Protein AF-A0A8E0RXV3-F1 (afdb_monomer_lite)

Radius of gyration: 19.1 Å; chains: 1; bounding box: 49×48×54 Å

Sequence (204 aa):
MWYAVIRFPLVFQCRMHKRRVDMLTRVLKPLNRQHYQLVCRQLLFELAETLSTMRDLKQEIHDELSNENSKTTIHYARKANQLAKRAVNAFDDFLATFARTPSQSTKVRKFAEDEIRPVMLAHFYSARLHSRIITVNSNDQIRNLSRALGSYRSAVSVVENHLQHHPRSSIQNAEELSIARDMCNLLPIKLSRLARGEPVGTIK

Secondary structure (DSSP, 8-state):
---------HHHHHHHHHHHHHHHHHHHTTS-TTTSHHHHHHHHHHHHHHHHHHHHHHHHHHHHHTTT-HHHHHHHHHHHHHHHHHHHHHHHHHHHTTPPPGGGTTS-----HHHHHHHHHHHHHHHHHHHT---SSHHHHHHHHHHHHHHHHHHHHHHHHHHTT-TT-GGGG-HHHHHHHHHHHHHHHHHHHHHTT-------

Organism: NCBI:txid27845

InterPro domains:
  IPR022083 KIF-1 binding protein [PF12309] (13-194)

Structure (mmCIF, N/CA/C/O backbone):
data_AF-A0A8E0RXV3-F1
#
_entry.id   AF-A0A8E0RXV3-F1
#
loop_
_atom_site.group_PDB
_atom_site.id
_atom_site.type_symbol
_atom_site.label_atom_id
_atom_site.label_alt_id
_atom_site.label_comp_id
_atom_site.label_asym_id
_atom_site.label_entity_id
_atom_site.label_seq_id
_atom_site.pdbx_PDB_ins_code
_atom_site.Cartn_x
_atom_site.Cartn_y
_atom_site.Cartn_z
_atom_site.occupancy
_atom_site.B_iso_or_equiv
_atom_site.auth_seq_id
_atom_site.auth_comp_id
_atom_site.auth_asym_id
_atom_site.auth_atom_id
_atom_site.pdbx_PDB_model_num
ATOM 1 N N . MET A 1 1 ? 7.903 -32.445 20.516 1.00 34.62 1 MET A N 1
ATOM 2 C CA . MET A 1 1 ? 9.131 -31.625 20.579 1.00 34.62 1 MET A CA 1
ATOM 3 C C . MET A 1 1 ? 8.708 -30.187 20.311 1.00 34.62 1 MET A C 1
ATOM 5 O O . MET A 1 1 ? 8.303 -29.873 19.201 1.00 34.62 1 MET A O 1
ATOM 9 N N . TRP A 1 2 ? 8.605 -29.386 21.370 1.00 39.47 2 TRP A N 1
ATOM 10 C CA . TRP A 1 2 ? 7.965 -28.070 21.360 1.00 39.47 2 TRP A CA 1
ATOM 11 C C . TRP A 1 2 ? 8.933 -27.012 20.823 1.00 39.47 2 TRP A C 1
ATOM 13 O O . TRP A 1 2 ? 9.879 -26.646 21.515 1.00 39.47 2 TRP A O 1
ATOM 23 N N . TYR A 1 3 ? 8.700 -26.495 19.618 1.00 39.94 3 TYR A N 1
ATOM 24 C CA . TYR A 1 3 ? 9.307 -25.228 19.213 1.00 39.94 3 TYR A CA 1
ATOM 25 C C . TYR A 1 3 ? 8.476 -24.097 19.816 1.00 39.94 3 TYR A C 1
ATOM 27 O O . TYR A 1 3 ? 7.488 -23.651 19.236 1.00 39.94 3 TYR A O 1
ATOM 35 N N . ALA A 1 4 ? 8.864 -23.642 21.006 1.00 45.56 4 ALA A N 1
ATOM 36 C CA . ALA A 1 4 ? 8.421 -22.349 21.503 1.00 45.56 4 ALA A CA 1
ATOM 37 C C . ALA A 1 4 ? 9.048 -21.273 20.604 1.00 45.56 4 ALA A C 1
ATOM 39 O O . ALA A 1 4 ? 10.211 -20.904 20.762 1.00 45.56 4 ALA A O 1
ATOM 40 N N . VAL A 1 5 ? 8.291 -20.806 19.610 1.00 49.59 5 VAL A N 1
ATOM 41 C CA . VAL A 1 5 ? 8.640 -19.609 18.845 1.00 49.59 5 VAL A CA 1
ATOM 42 C C . VAL A 1 5 ? 8.718 -18.466 19.852 1.00 49.59 5 VAL A C 1
ATOM 44 O O . VAL A 1 5 ? 7.705 -18.085 20.437 1.00 49.59 5 VAL A O 1
ATOM 47 N N . ILE A 1 6 ? 9.921 -17.943 20.096 1.00 52.31 6 ILE A N 1
ATOM 48 C CA . ILE A 1 6 ? 10.125 -16.770 20.951 1.00 52.31 6 ILE A CA 1
ATOM 49 C C . ILE A 1 6 ? 9.418 -15.593 20.273 1.00 52.31 6 ILE A C 1
ATOM 51 O O . ILE A 1 6 ? 9.971 -14.919 19.402 1.00 52.31 6 ILE A O 1
ATOM 55 N N . ARG A 1 7 ? 8.159 -15.354 20.643 1.00 56.47 7 ARG A N 1
ATOM 56 C CA . ARG A 1 7 ? 7.410 -14.187 20.194 1.00 56.47 7 ARG A CA 1
ATOM 57 C C . ARG A 1 7 ? 7.929 -12.986 20.972 1.00 56.47 7 ARG A C 1
ATOM 59 O O . ARG A 1 7 ? 7.562 -12.770 22.123 1.00 56.47 7 ARG A O 1
ATOM 66 N N . PHE A 1 8 ? 8.817 -12.212 20.352 1.00 66.69 8 PHE A N 1
ATOM 67 C CA . PHE A 1 8 ? 9.279 -10.959 20.941 1.00 66.69 8 PHE A CA 1
ATOM 68 C C . PHE A 1 8 ? 8.082 -10.040 21.224 1.00 66.69 8 PHE A C 1
ATOM 70 O O . PHE A 1 8 ? 7.219 -9.906 20.350 1.00 66.69 8 PHE A O 1
ATOM 77 N N . PRO A 1 9 ? 8.038 -9.352 22.379 1.00 82.56 9 PRO A N 1
ATOM 78 C CA . PRO A 1 9 ? 6.964 -8.410 22.673 1.00 82.56 9 PRO A CA 1
ATOM 79 C C . PRO A 1 9 ? 6.820 -7.349 21.570 1.00 82.56 9 PRO A C 1
ATOM 81 O O . PRO A 1 9 ? 7.822 -6.822 21.070 1.00 82.56 9 PRO A O 1
ATOM 84 N N . LEU A 1 10 ? 5.578 -6.996 21.214 1.00 83.25 10 LEU A N 1
ATOM 85 C CA . LEU A 1 10 ? 5.237 -6.118 20.076 1.00 83.25 10 LEU A CA 1
ATOM 86 C C . LEU A 1 10 ? 5.982 -4.773 20.101 1.00 83.25 10 LEU A C 1
ATOM 88 O O . LEU A 1 10 ? 6.362 -4.213 19.067 1.00 83.25 10 LEU A O 1
ATOM 92 N N . VAL A 1 11 ? 6.257 -4.260 21.301 1.00 82.44 11 VAL A N 1
ATOM 93 C CA . VAL A 1 11 ? 7.016 -3.021 21.513 1.00 82.44 11 VAL A CA 1
ATOM 94 C C . VAL A 1 11 ? 8.464 -3.138 21.023 1.00 82.44 11 VAL A C 1
ATOM 96 O O . VAL A 1 11 ? 8.976 -2.188 20.424 1.00 82.44 11 VAL A O 1
ATOM 99 N N . PHE A 1 12 ? 9.131 -4.278 21.228 1.00 86.50 12 PHE A N 1
ATOM 100 C CA . PHE A 1 12 ? 10.498 -4.489 20.743 1.00 86.50 12 PHE A CA 1
ATOM 101 C C . PHE A 1 12 ? 10.536 -4.614 19.223 1.00 86.50 12 PHE A C 1
ATOM 103 O O . PHE A 1 12 ? 11.380 -3.978 18.589 1.00 86.50 12 PHE A O 1
ATOM 110 N N . GLN A 1 13 ? 9.574 -5.327 18.633 1.00 88.12 13 GLN A N 1
ATOM 111 C CA . GLN A 1 13 ? 9.436 -5.414 17.177 1.00 88.12 13 GLN A CA 1
ATOM 112 C C . GLN A 1 13 ? 9.263 -4.016 16.559 1.00 88.12 13 GLN A C 1
ATOM 114 O O . GLN A 1 13 ? 10.003 -3.629 15.652 1.00 88.12 13 GLN A O 1
ATOM 119 N N . CYS A 1 14 ? 8.387 -3.183 17.137 1.00 88.38 14 CYS A N 1
ATOM 120 C CA . CYS A 1 14 ? 8.222 -1.787 16.721 1.00 88.38 14 CYS A CA 1
ATOM 121 C C . CYS A 1 14 ? 9.533 -0.983 16.780 1.00 88.38 14 CYS A C 1
ATOM 123 O O . CYS A 1 14 ? 9.786 -0.156 15.901 1.00 88.38 14 CYS A O 1
ATOM 125 N N . ARG A 1 15 ? 10.365 -1.186 17.814 1.00 90.31 15 ARG A N 1
ATOM 126 C CA . ARG A 1 15 ? 11.660 -0.495 17.959 1.00 90.31 15 ARG A CA 1
ATOM 127 C C . ARG A 1 15 ? 12.649 -0.919 16.872 1.00 90.31 15 ARG A C 1
ATOM 129 O O . ARG A 1 15 ? 13.326 -0.052 16.321 1.00 90.31 15 ARG A O 1
ATOM 136 N N . MET A 1 16 ? 12.701 -2.206 16.529 1.00 92.06 16 MET A N 1
ATOM 137 C CA . MET A 1 16 ? 13.561 -2.705 15.450 1.00 92.06 16 MET A CA 1
ATOM 138 C C . MET A 1 16 ? 13.152 -2.12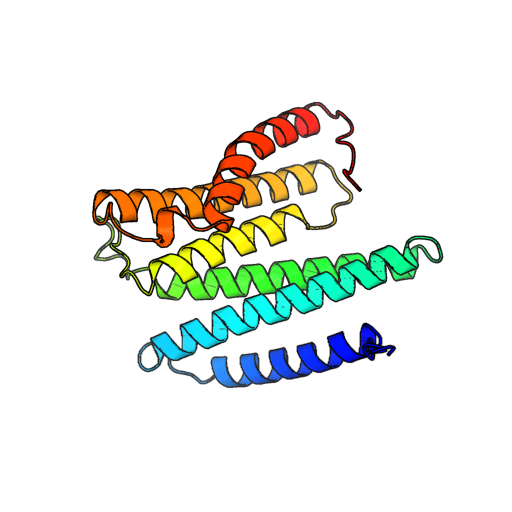4 14.094 1.00 92.06 16 MET A C 1
ATOM 140 O O . MET A 1 16 ? 13.985 -1.546 13.394 1.00 92.06 16 MET A O 1
ATOM 144 N N . HIS A 1 17 ? 11.859 -2.151 13.766 1.00 93.56 17 HIS A N 1
ATOM 145 C CA . HIS A 1 17 ? 11.373 -1.543 12.527 1.00 93.56 17 HIS A CA 1
ATOM 146 C C . HIS A 1 17 ? 11.572 -0.023 12.498 1.00 93.56 17 HIS A C 1
ATOM 148 O O . HIS A 1 17 ? 11.922 0.524 11.455 1.00 93.56 17 HIS A O 1
ATOM 154 N N . LYS A 1 18 ? 11.440 0.676 13.635 1.00 93.81 18 LYS A N 1
ATOM 155 C CA . LYS A 1 18 ? 11.730 2.117 13.706 1.00 93.81 18 LYS A CA 1
ATOM 156 C C . LYS A 1 18 ? 13.185 2.424 13.345 1.00 93.81 18 LYS A C 1
ATOM 158 O O . LYS A 1 18 ? 13.418 3.359 12.584 1.00 93.81 18 LYS A O 1
ATOM 163 N N . ARG A 1 19 ? 14.144 1.634 13.846 1.00 95.31 19 ARG A N 1
ATOM 164 C CA . ARG A 1 19 ? 15.565 1.770 13.478 1.00 95.31 19 ARG A CA 1
ATOM 165 C C . ARG A 1 19 ? 15.766 1.552 11.978 1.00 95.31 19 ARG A C 1
ATOM 167 O O . ARG A 1 19 ? 16.439 2.359 11.346 1.00 95.31 19 ARG A O 1
ATOM 174 N N . ARG A 1 20 ? 15.128 0.527 11.398 1.00 95.31 20 ARG A N 1
ATOM 175 C CA . ARG A 1 20 ? 15.162 0.270 9.946 1.00 95.31 20 ARG A CA 1
ATOM 176 C C . ARG A 1 20 ? 14.620 1.453 9.142 1.00 95.31 20 ARG A C 1
ATOM 178 O O . ARG A 1 20 ? 15.305 1.933 8.248 1.00 95.31 20 ARG A O 1
ATOM 185 N N . VAL A 1 21 ? 13.456 1.992 9.516 1.00 95.44 21 VAL A N 1
ATOM 186 C CA . VAL A 1 21 ? 12.869 3.190 8.885 1.00 95.44 21 VAL A CA 1
ATOM 187 C C . VAL A 1 21 ? 13.823 4.383 8.942 1.00 95.44 21 VAL A C 1
ATOM 189 O O . VAL A 1 21 ? 13.962 5.102 7.953 1.00 95.44 21 VAL A O 1
ATOM 192 N N . ASP A 1 22 ? 14.489 4.603 10.077 1.00 94.69 22 ASP A N 1
ATOM 193 C CA . ASP A 1 22 ? 15.431 5.715 10.229 1.00 94.69 22 ASP A CA 1
ATOM 194 C C . ASP A 1 22 ? 16.663 5.551 9.335 1.00 94.69 22 ASP A C 1
ATOM 196 O O . ASP A 1 22 ? 17.095 6.526 8.721 1.00 94.69 22 ASP A O 1
ATOM 200 N N . MET A 1 23 ? 17.195 4.332 9.217 1.00 94.31 23 MET A N 1
ATOM 201 C CA . MET A 1 23 ? 18.307 4.030 8.311 1.00 94.31 23 MET A CA 1
ATOM 202 C C . MET A 1 23 ? 17.904 4.243 6.849 1.00 94.31 23 MET A C 1
ATOM 204 O O . MET A 1 23 ? 18.559 5.017 6.154 1.00 94.31 23 MET A O 1
ATOM 208 N N . LEU A 1 24 ? 16.781 3.663 6.410 1.00 93.00 24 LEU A N 1
ATOM 209 C CA . LEU A 1 24 ? 16.269 3.824 5.042 1.00 93.00 24 LEU A CA 1
ATOM 210 C C . LEU A 1 24 ? 16.043 5.301 4.691 1.00 93.00 24 LEU A C 1
ATOM 212 O O . LEU A 1 24 ? 16.467 5.774 3.639 1.00 93.00 24 LEU A O 1
ATOM 216 N N . THR A 1 25 ? 15.447 6.068 5.610 1.00 92.06 25 THR A N 1
ATOM 217 C CA . THR A 1 25 ? 15.193 7.503 5.407 1.00 92.06 25 THR A CA 1
ATOM 218 C C . THR A 1 25 ? 16.494 8.306 5.295 1.00 92.06 25 THR A C 1
ATOM 220 O O . THR A 1 25 ? 16.565 9.257 4.517 1.00 92.06 25 THR A O 1
ATOM 223 N N . ARG A 1 26 ? 17.532 7.956 6.068 1.00 92.50 26 ARG A N 1
ATOM 224 C CA . ARG A 1 26 ? 18.844 8.625 6.002 1.00 92.50 26 ARG A CA 1
ATOM 225 C C . ARG A 1 26 ? 19.559 8.356 4.684 1.00 92.50 26 ARG A C 1
ATOM 227 O O . ARG A 1 26 ? 20.193 9.271 4.177 1.00 92.50 26 ARG A O 1
ATOM 234 N N . VAL A 1 27 ? 19.427 7.149 4.136 1.00 92.25 27 VAL A N 1
ATOM 235 C CA . VAL A 1 27 ? 20.042 6.755 2.858 1.00 92.25 27 VAL A CA 1
ATOM 236 C C . VAL A 1 27 ? 19.303 7.366 1.663 1.00 92.25 27 VAL A C 1
ATOM 238 O O . VAL A 1 27 ? 19.939 7.837 0.727 1.00 92.25 27 VAL A O 1
ATOM 241 N N . LEU A 1 28 ? 17.969 7.424 1.704 1.00 89.44 28 LEU A N 1
ATOM 242 C CA . LEU A 1 28 ? 17.156 7.963 0.606 1.00 89.44 28 LEU A CA 1
ATOM 243 C C . LEU A 1 28 ? 17.318 9.476 0.393 1.00 89.44 28 LEU A C 1
ATOM 245 O O . LEU A 1 28 ? 17.172 9.947 -0.730 1.00 89.44 28 LEU A O 1
ATOM 249 N N . LYS A 1 29 ? 17.598 10.246 1.452 1.00 86.94 29 LYS A N 1
ATOM 250 C CA . LYS A 1 29 ? 17.717 11.715 1.387 1.00 86.94 29 LYS A CA 1
ATOM 251 C C . LYS A 1 29 ? 18.846 12.228 0.475 1.00 86.94 29 LYS A C 1
ATOM 253 O O . LYS A 1 29 ? 18.557 13.096 -0.342 1.00 86.94 29 LYS A O 1
ATOM 258 N N . PRO A 1 30 ? 20.102 11.766 0.614 1.00 87.75 30 PRO A N 1
ATOM 259 C CA . PRO A 1 30 ? 21.212 12.240 -0.212 1.00 87.75 30 PRO A CA 1
ATOM 260 C C . PRO A 1 30 ? 21.288 11.562 -1.588 1.00 87.75 30 PRO A C 1
ATOM 262 O O . PRO A 1 30 ? 22.064 12.004 -2.432 1.00 87.75 30 PRO A O 1
ATOM 265 N N . LEU A 1 31 ? 20.535 10.481 -1.826 1.00 85.62 31 LEU A N 1
ATOM 266 C CA . LEU A 1 31 ? 20.656 9.708 -3.060 1.00 85.62 31 LEU A CA 1
ATOM 267 C C . LEU A 1 31 ? 20.110 10.494 -4.262 1.00 85.62 31 LEU A C 1
ATOM 269 O O . LEU A 1 31 ? 18.948 10.908 -4.278 1.00 85.62 31 LEU A O 1
ATOM 273 N N . ASN A 1 32 ? 20.922 10.647 -5.311 1.00 81.25 32 ASN A N 1
ATOM 274 C CA . ASN A 1 32 ? 20.442 11.224 -6.563 1.00 81.25 32 ASN A CA 1
ATOM 275 C C . ASN A 1 32 ? 19.517 10.223 -7.278 1.00 81.25 32 ASN A C 1
ATOM 277 O O . ASN A 1 32 ? 19.963 9.186 -7.776 1.00 81.25 32 ASN A O 1
ATOM 281 N N . ARG A 1 33 ? 18.225 10.566 -7.358 1.00 79.81 33 ARG A N 1
ATOM 282 C CA . ARG A 1 33 ? 17.169 9.712 -7.927 1.00 79.81 33 ARG A CA 1
ATOM 283 C C . ARG A 1 33 ? 17.366 9.383 -9.408 1.00 79.81 33 ARG A C 1
ATOM 285 O O . ARG A 1 33 ? 16.821 8.382 -9.858 1.00 79.81 33 ARG A O 1
ATOM 292 N N . GLN A 1 34 ? 18.116 10.197 -10.153 1.00 78.25 34 GLN A N 1
ATOM 293 C CA . GLN A 1 34 ? 18.353 9.977 -11.583 1.00 78.25 34 GLN A CA 1
ATOM 294 C C . GLN A 1 34 ? 19.411 8.896 -11.826 1.00 78.25 34 GLN A C 1
ATOM 296 O O . GLN A 1 34 ? 19.210 8.025 -12.664 1.00 78.25 34 GLN A O 1
ATOM 301 N N . HIS A 1 35 ? 20.508 8.908 -11.064 1.00 82.62 35 HIS A N 1
ATOM 302 C CA . HIS A 1 35 ? 21.597 7.939 -11.238 1.00 82.62 35 HIS A CA 1
ATOM 303 C C . HIS A 1 35 ? 21.328 6.598 -10.548 1.00 82.62 35 HIS A C 1
ATOM 305 O O . HIS A 1 35 ? 21.781 5.563 -11.023 1.00 82.62 35 HIS A O 1
ATOM 311 N N . TYR A 1 36 ? 20.565 6.600 -9.452 1.00 88.81 36 TYR A N 1
ATOM 312 C CA . TYR A 1 36 ? 20.326 5.414 -8.624 1.00 88.81 36 TYR A CA 1
ATOM 313 C C . TYR A 1 36 ? 18.851 5.000 -8.593 1.00 88.81 36 TYR A C 1
ATOM 315 O O . TYR A 1 36 ? 18.360 4.498 -7.584 1.00 88.81 36 TYR A O 1
ATOM 323 N N . GLN A 1 37 ? 18.123 5.203 -9.694 1.00 88.25 37 GLN A N 1
ATOM 324 C CA . GLN A 1 37 ? 16.667 5.029 -9.749 1.00 88.25 37 GLN A CA 1
ATOM 325 C C . GLN A 1 37 ? 16.193 3.643 -9.279 1.00 88.25 37 GLN A C 1
ATOM 327 O O . GLN A 1 37 ? 15.224 3.555 -8.524 1.00 88.25 37 GLN A O 1
ATOM 332 N N . LEU A 1 38 ? 16.880 2.567 -9.680 1.00 89.81 38 LEU A N 1
ATOM 333 C CA . LEU A 1 38 ? 16.533 1.203 -9.267 1.00 89.81 38 LEU A CA 1
ATOM 334 C C . LEU A 1 38 ? 16.694 1.005 -7.751 1.00 89.81 38 LEU A C 1
ATOM 336 O O . LEU A 1 38 ? 15.806 0.460 -7.100 1.00 89.81 38 LEU A O 1
ATOM 340 N N . VAL A 1 39 ? 17.785 1.522 -7.181 1.00 92.31 39 VAL A N 1
ATOM 341 C CA . VAL A 1 39 ? 18.043 1.469 -5.735 1.00 92.31 39 VAL A CA 1
ATOM 342 C C . VAL A 1 39 ? 17.022 2.324 -4.985 1.00 92.31 39 VAL A C 1
ATOM 344 O O . VAL A 1 39 ? 16.457 1.875 -3.993 1.00 92.31 39 VAL A O 1
ATOM 347 N N . CYS A 1 40 ? 16.698 3.523 -5.484 1.00 92.69 40 CYS A N 1
ATOM 348 C CA . CYS A 1 40 ? 15.631 4.350 -4.919 1.00 92.69 40 CYS A CA 1
ATOM 349 C C . CYS A 1 40 ? 14.294 3.606 -4.890 1.00 92.69 40 CYS A C 1
ATOM 351 O O . CYS A 1 40 ? 13.606 3.652 -3.876 1.00 92.69 40 CYS A O 1
ATOM 353 N N . ARG A 1 41 ? 13.928 2.910 -5.973 1.00 93.31 41 ARG A N 1
ATOM 354 C CA . ARG A 1 41 ? 12.694 2.115 -6.048 1.00 93.31 41 ARG A CA 1
ATOM 355 C C . ARG A 1 41 ? 12.663 1.019 -4.989 1.00 93.31 41 ARG A C 1
ATOM 357 O O . ARG A 1 41 ? 11.683 0.928 -4.258 1.00 93.31 41 ARG A O 1
ATOM 364 N N . GLN A 1 42 ? 13.739 0.243 -4.875 1.00 94.25 42 GLN A N 1
ATOM 365 C CA . GLN A 1 42 ? 13.860 -0.817 -3.871 1.00 94.25 42 GLN A CA 1
ATOM 366 C C . GLN A 1 42 ? 13.741 -0.256 -2.448 1.00 94.25 42 GLN A C 1
ATOM 368 O O . GLN A 1 42 ? 12.909 -0.715 -1.671 1.00 94.25 42 GLN A O 1
ATOM 373 N N . LEU A 1 43 ? 14.501 0.798 -2.135 1.00 95.12 43 LEU A N 1
ATOM 374 C CA . LEU A 1 43 ? 14.495 1.429 -0.814 1.00 95.12 43 LEU A CA 1
ATOM 375 C C . LEU A 1 43 ? 13.141 2.065 -0.463 1.00 95.12 43 LEU A C 1
ATOM 377 O O . LEU A 1 43 ? 12.720 2.000 0.691 1.00 95.12 43 LEU A O 1
ATOM 381 N N . LEU A 1 44 ? 12.454 2.689 -1.428 1.00 95.62 44 LEU A N 1
ATOM 382 C CA . LEU A 1 44 ? 11.118 3.263 -1.222 1.00 95.62 44 LEU A CA 1
ATOM 383 C C . LEU A 1 44 ? 10.078 2.175 -0.954 1.00 95.62 44 LEU A C 1
ATOM 385 O O . LEU A 1 44 ? 9.266 2.322 -0.039 1.00 95.62 44 LEU A O 1
ATOM 389 N N . PHE A 1 45 ? 10.129 1.078 -1.711 1.00 96.06 45 PHE A N 1
ATOM 390 C CA . PHE A 1 45 ? 9.227 -0.051 -1.515 1.00 96.06 45 PHE A CA 1
ATOM 391 C C . PHE A 1 45 ? 9.451 -0.700 -0.141 1.00 96.06 45 PHE A C 1
ATOM 393 O O . PHE A 1 45 ? 8.510 -0.848 0.637 1.00 96.06 45 PHE A O 1
ATOM 400 N N . GLU A 1 46 ? 10.708 -0.965 0.223 1.00 96.62 46 GLU A N 1
ATOM 401 C CA . GLU A 1 46 ? 11.079 -1.521 1.530 1.00 96.62 46 GLU A CA 1
ATOM 402 C C . GLU A 1 46 ? 10.685 -0.593 2.694 1.00 96.62 46 GLU A C 1
ATOM 404 O O . GLU A 1 46 ? 10.233 -1.045 3.754 1.00 96.62 46 GLU A O 1
ATOM 409 N N . LEU A 1 47 ? 10.825 0.724 2.507 1.00 97.19 47 LEU A N 1
ATOM 410 C CA . LEU A 1 47 ? 10.381 1.723 3.476 1.00 97.19 47 LEU A CA 1
ATOM 411 C C . LEU A 1 47 ? 8.863 1.653 3.680 1.00 97.19 47 LEU A C 1
ATOM 413 O O . LEU A 1 47 ? 8.402 1.666 4.827 1.00 97.19 47 LEU A O 1
ATOM 417 N N . ALA A 1 48 ? 8.095 1.570 2.593 1.00 97.38 48 ALA A N 1
ATOM 418 C CA . ALA A 1 48 ? 6.642 1.483 2.634 1.00 97.38 48 ALA A CA 1
ATOM 419 C C . ALA A 1 48 ? 6.162 0.189 3.318 1.00 97.38 48 ALA A C 1
ATOM 421 O O . ALA A 1 48 ? 5.288 0.241 4.191 1.00 97.38 48 ALA A O 1
ATOM 422 N N . GLU A 1 49 ? 6.780 -0.954 3.012 1.00 96.62 49 GLU A N 1
ATOM 423 C CA . GLU A 1 49 ? 6.494 -2.231 3.674 1.00 96.62 49 GLU A CA 1
ATOM 424 C C . GLU A 1 49 ? 6.832 -2.181 5.165 1.00 96.62 49 GLU A C 1
ATOM 426 O O . GLU A 1 49 ? 5.991 -2.502 6.003 1.00 96.62 49 GLU A O 1
ATOM 431 N N . THR A 1 50 ? 8.013 -1.670 5.526 1.00 96.69 50 THR A N 1
ATOM 432 C CA . THR A 1 50 ? 8.429 -1.563 6.933 1.00 96.69 50 THR A CA 1
ATOM 433 C C . THR A 1 50 ? 7.473 -0.672 7.735 1.00 96.69 50 THR A C 1
ATOM 435 O O . THR A 1 50 ? 7.123 -0.987 8.876 1.00 96.69 50 THR A O 1
ATOM 438 N N . LEU A 1 51 ? 7.014 0.441 7.151 1.00 97.31 51 LEU A N 1
ATOM 439 C CA . LEU A 1 51 ? 6.009 1.312 7.767 1.00 97.31 51 LEU A CA 1
ATOM 440 C C . LEU A 1 51 ? 4.648 0.615 7.905 1.00 97.31 51 LEU A C 1
ATOM 442 O O . LEU A 1 51 ? 3.973 0.811 8.919 1.00 97.31 51 LEU A O 1
ATOM 446 N N . SER A 1 52 ? 4.267 -0.206 6.925 1.00 96.50 52 SER A N 1
ATOM 447 C CA . SER A 1 52 ? 3.036 -1.004 6.951 1.00 96.50 52 SER A CA 1
ATOM 448 C C . SER A 1 52 ? 3.075 -2.054 8.063 1.00 96.50 52 SER A C 1
ATOM 450 O O . SER A 1 52 ? 2.144 -2.122 8.864 1.00 96.50 52 SER A O 1
ATOM 452 N N . THR A 1 53 ? 4.193 -2.772 8.218 1.00 95.88 53 THR A N 1
ATOM 453 C CA . THR A 1 53 ? 4.404 -3.713 9.329 1.00 95.88 53 THR A CA 1
ATOM 454 C C . THR A 1 53 ? 4.336 -3.006 10.682 1.00 95.88 53 THR A C 1
ATOM 456 O O . THR A 1 53 ? 3.639 -3.455 11.587 1.00 95.88 53 THR A O 1
ATOM 459 N N . MET A 1 54 ? 4.994 -1.849 10.834 1.00 94.94 54 MET A N 1
ATOM 460 C CA . MET A 1 54 ? 4.902 -1.064 12.074 1.00 94.94 54 MET A CA 1
ATOM 461 C C . MET A 1 54 ? 3.472 -0.638 12.397 1.00 94.94 54 MET A C 1
ATOM 463 O O . MET A 1 54 ? 3.100 -0.556 13.567 1.00 94.94 54 MET A O 1
ATOM 467 N N . ARG A 1 55 ? 2.691 -0.301 11.372 1.00 95.62 55 ARG A N 1
ATOM 468 C CA . ARG A 1 55 ? 1.287 0.061 11.522 1.00 95.62 55 ARG A CA 1
ATOM 469 C C . ARG A 1 55 ? 0.468 -1.130 12.007 1.00 95.62 55 ARG A C 1
ATOM 471 O O . ARG A 1 55 ? -0.330 -0.937 12.916 1.00 95.62 55 ARG A O 1
ATOM 478 N N . ASP A 1 56 ? 0.674 -2.317 11.444 1.00 94.31 56 ASP A N 1
ATOM 479 C CA . ASP A 1 56 ? -0.049 -3.524 11.854 1.00 94.31 56 ASP A CA 1
ATOM 480 C C . ASP A 1 56 ? 0.307 -3.915 13.297 1.00 94.31 56 ASP A C 1
ATOM 482 O O . ASP A 1 56 ? -0.590 -4.153 14.095 1.00 94.31 56 ASP A O 1
ATOM 486 N N . LEU A 1 57 ? 1.577 -3.800 13.703 1.00 93.62 57 LEU A N 1
ATOM 487 C CA . LEU A 1 57 ? 1.973 -3.979 15.109 1.00 93.62 57 LEU A CA 1
ATOM 488 C C . LEU A 1 57 ? 1.313 -2.957 16.049 1.00 93.62 57 LEU A C 1
ATOM 490 O O . LEU A 1 57 ? 1.009 -3.258 17.200 1.00 93.62 57 LEU A O 1
ATOM 494 N N . LYS A 1 58 ? 1.109 -1.712 15.595 1.00 92.38 58 LYS A N 1
ATOM 495 C CA . LYS A 1 58 ? 0.404 -0.689 16.388 1.00 92.38 58 LYS A CA 1
ATOM 496 C C . LYS A 1 58 ? -1.100 -0.924 16.448 1.00 92.38 58 LYS A C 1
ATOM 498 O O . LYS A 1 58 ? -1.698 -0.540 17.448 1.00 92.38 58 LYS A O 1
ATOM 503 N N . GLN A 1 59 ? -1.674 -1.514 15.404 1.00 91.62 59 GLN A N 1
ATOM 504 C CA . GLN A 1 59 ? -3.059 -1.970 15.397 1.00 91.62 59 GLN A CA 1
ATOM 505 C C . GLN A 1 59 ? -3.241 -3.120 16.388 1.00 91.62 59 GLN A C 1
ATOM 507 O O . GLN A 1 59 ? -4.130 -3.050 17.217 1.00 91.62 59 GLN A O 1
ATOM 512 N N . GLU A 1 60 ? -2.345 -4.103 16.383 1.00 91.81 60 GLU A N 1
ATOM 513 C CA . GLU A 1 60 ? -2.419 -5.241 17.300 1.00 91.81 60 GLU A CA 1
ATOM 514 C C . GLU A 1 60 ? -2.371 -4.796 18.771 1.00 91.81 60 GLU A C 1
ATOM 516 O O . GLU A 1 60 ? -3.227 -5.173 19.562 1.00 91.81 60 GLU A O 1
ATOM 521 N N . ILE A 1 61 ? -1.461 -3.876 19.117 1.00 88.69 61 ILE A N 1
ATOM 522 C CA . ILE A 1 61 ? -1.422 -3.272 20.461 1.00 88.69 61 ILE A CA 1
ATOM 523 C C . ILE A 1 61 ? -2.726 -2.516 20.780 1.00 88.69 61 ILE A C 1
ATOM 525 O O . ILE A 1 61 ? -3.166 -2.483 21.925 1.00 88.69 61 ILE A O 1
ATOM 529 N N . HIS A 1 62 ? -3.329 -1.851 19.790 1.00 87.75 62 HIS A N 1
ATOM 530 C CA . HIS A 1 62 ? -4.608 -1.165 19.980 1.00 87.75 62 HIS A CA 1
ATOM 531 C C . HIS A 1 62 ? -5.741 -2.157 20.265 1.00 87.75 62 HIS A C 1
ATOM 533 O O . HIS A 1 62 ? -6.554 -1.891 21.147 1.00 87.75 62 HIS A O 1
ATOM 539 N N . ASP A 1 63 ? -5.768 -3.283 19.555 1.00 87.31 63 ASP A N 1
ATOM 540 C CA . ASP A 1 63 ? -6.786 -4.318 19.706 1.00 87.31 63 ASP A CA 1
ATOM 541 C C . ASP A 1 63 ? -6.654 -5.014 21.075 1.00 87.31 63 ASP A C 1
ATOM 543 O O . ASP A 1 63 ? -7.658 -5.165 21.773 1.00 87.31 63 ASP A O 1
ATOM 547 N N . GLU A 1 64 ? -5.426 -5.317 21.524 1.00 86.75 64 GLU A N 1
ATOM 548 C CA . GLU A 1 64 ? -5.135 -5.865 22.864 1.00 86.75 64 GLU A CA 1
ATOM 549 C C . GLU A 1 64 ? -5.593 -4.928 23.997 1.00 86.75 64 GLU A C 1
ATOM 551 O O . GLU A 1 64 ? -6.156 -5.373 24.995 1.00 86.75 64 GLU A O 1
ATOM 556 N N . LEU A 1 65 ? -5.398 -3.615 23.835 1.00 83.00 65 LEU A N 1
ATOM 557 C CA . LEU A 1 65 ? -5.717 -2.608 24.857 1.00 83.00 65 LEU A CA 1
ATOM 558 C C . LEU A 1 65 ? -7.153 -2.073 24.782 1.00 83.00 65 LEU A C 1
ATOM 560 O O . LEU A 1 65 ? -7.559 -1.267 25.629 1.00 83.00 65 LEU A O 1
ATOM 564 N N . SER A 1 66 ? -7.927 -2.484 23.774 1.00 71.25 66 SER A N 1
ATOM 565 C CA . SER A 1 66 ? -9.278 -1.966 23.520 1.00 71.25 66 SER A CA 1
ATOM 566 C C . SER A 1 66 ? -10.238 -2.170 24.700 1.00 71.25 66 SER A C 1
ATOM 568 O O . SER A 1 66 ? -11.148 -1.362 24.883 1.00 71.25 66 SER A O 1
ATOM 570 N N . ASN A 1 67 ? -9.969 -3.162 25.554 1.00 68.62 67 ASN A N 1
ATOM 571 C CA . ASN A 1 67 ? -10.780 -3.502 26.723 1.00 68.62 67 ASN A CA 1
ATOM 572 C C . ASN A 1 67 ? -10.422 -2.719 28.000 1.00 68.62 67 ASN A C 1
ATOM 574 O O . ASN A 1 67 ? -11.219 -2.708 28.934 1.00 68.62 67 ASN A O 1
ATOM 578 N N . GLU A 1 68 ? -9.253 -2.069 28.070 1.00 64.12 68 GLU A N 1
ATOM 579 C CA . GLU A 1 68 ? -8.678 -1.670 29.367 1.00 64.12 68 GLU A CA 1
ATOM 580 C C . GLU A 1 68 ? -8.483 -0.157 29.564 1.00 64.12 68 GLU A C 1
ATOM 582 O O . GLU A 1 68 ? -8.422 0.275 30.710 1.00 64.12 68 GLU A O 1
ATOM 587 N N . ASN A 1 69 ? -8.401 0.689 28.518 1.00 58.22 69 ASN A N 1
ATOM 588 C CA . ASN A 1 69 ? -8.164 2.137 28.711 1.00 58.22 69 ASN A CA 1
ATOM 589 C C . ASN A 1 69 ? -8.481 3.050 27.501 1.00 58.22 69 ASN A C 1
ATOM 591 O O . ASN A 1 69 ? -7.757 3.063 26.508 1.00 58.22 69 ASN A O 1
ATOM 595 N N . SER A 1 70 ? -9.457 3.961 27.626 1.00 70.38 70 SER A N 1
ATOM 596 C CA . SER A 1 70 ? -9.912 4.838 26.520 1.00 70.38 70 SER A CA 1
ATOM 597 C C . SER A 1 70 ? -8.825 5.768 25.930 1.00 70.38 70 SER A C 1
ATOM 599 O O . SER A 1 70 ? -8.675 5.868 24.709 1.00 70.38 70 SER A O 1
ATOM 601 N N . LYS A 1 71 ? -7.993 6.423 26.758 1.00 75.19 71 LYS A N 1
ATOM 602 C CA . LYS A 1 71 ? -6.981 7.392 26.268 1.00 75.19 71 LYS A CA 1
ATOM 603 C C . LYS A 1 71 ? -5.802 6.724 25.547 1.00 75.19 71 LYS A C 1
ATOM 605 O O . LYS A 1 71 ? -5.352 7.212 24.507 1.00 75.19 71 LYS A O 1
ATOM 610 N N . THR A 1 72 ? -5.310 5.609 26.081 1.00 75.94 72 THR A N 1
ATOM 611 C CA . THR A 1 72 ? -4.173 4.857 25.524 1.00 75.94 72 THR A CA 1
ATOM 612 C C . THR A 1 72 ? -4.543 4.205 24.191 1.00 75.94 72 THR A C 1
ATOM 614 O O . THR A 1 72 ? -3.780 4.271 23.225 1.00 75.94 72 THR A O 1
ATOM 617 N N . THR A 1 73 ? -5.761 3.679 24.099 1.00 80.81 73 THR A N 1
ATOM 618 C CA . THR A 1 73 ? -6.323 3.077 22.887 1.00 80.81 73 THR A CA 1
ATOM 619 C C . THR A 1 73 ? -6.413 4.092 21.742 1.00 80.81 73 THR A C 1
ATOM 621 O O . THR A 1 73 ? -5.941 3.820 20.633 1.00 80.81 73 THR A O 1
ATOM 624 N N . ILE A 1 74 ? -6.875 5.322 22.009 1.00 85.44 74 ILE A N 1
ATOM 625 C CA . ILE A 1 74 ? -6.896 6.410 21.009 1.00 85.44 74 ILE A CA 1
ATOM 626 C C . ILE A 1 74 ? -5.481 6.780 20.534 1.00 85.44 74 ILE A C 1
ATOM 628 O O . ILE A 1 74 ? -5.272 7.046 19.345 1.00 85.44 74 ILE A O 1
ATOM 632 N N . HIS A 1 75 ? -4.493 6.802 21.435 1.00 88.69 75 HIS A N 1
ATOM 633 C CA . HIS A 1 75 ? -3.106 7.104 21.075 1.00 88.69 75 HIS A CA 1
ATOM 634 C C . HIS A 1 75 ? -2.546 6.095 20.057 1.00 88.69 75 HIS A C 1
ATOM 636 O O . HIS A 1 75 ? -1.970 6.504 19.041 1.00 88.69 75 HIS A O 1
ATOM 642 N N . TYR A 1 76 ? -2.762 4.794 20.273 1.00 89.56 76 TYR A N 1
ATOM 643 C CA . TYR A 1 76 ? -2.297 3.758 19.347 1.00 89.56 76 TYR A CA 1
ATOM 644 C C . TYR A 1 76 ? -3.031 3.791 18.003 1.00 89.56 76 TYR A C 1
ATOM 646 O O . TYR A 1 76 ? -2.363 3.733 16.968 1.00 89.56 76 TYR A O 1
ATOM 654 N N . ALA A 1 77 ? -4.347 4.032 17.994 1.00 90.00 77 ALA A N 1
ATOM 655 C CA . ALA A 1 77 ? -5.116 4.219 16.760 1.00 90.00 77 ALA A CA 1
ATOM 656 C C . ALA A 1 77 ? -4.581 5.384 15.912 1.00 90.00 77 ALA A C 1
ATOM 658 O O . ALA A 1 77 ? -4.327 5.251 14.711 1.00 90.00 77 ALA A O 1
ATOM 659 N N . ARG A 1 78 ? -4.335 6.540 16.546 1.00 92.38 78 ARG A N 1
ATOM 660 C CA . ARG A 1 78 ? -3.744 7.709 15.873 1.00 92.38 78 ARG A CA 1
ATOM 661 C C . ARG A 1 78 ? -2.371 7.381 15.302 1.00 92.38 78 ARG A C 1
ATOM 663 O O . ARG A 1 78 ? -2.066 7.787 14.179 1.00 92.38 78 ARG A O 1
ATOM 670 N N . LYS A 1 79 ? -1.548 6.636 16.045 1.00 93.81 79 LYS A N 1
ATOM 671 C CA . LYS A 1 79 ? -0.210 6.255 15.591 1.00 93.81 79 LYS A CA 1
ATOM 672 C C . LYS A 1 79 ? -0.251 5.284 14.413 1.00 93.81 79 LYS A C 1
ATOM 674 O O . LYS A 1 79 ? 0.492 5.494 13.455 1.00 93.81 79 LYS A O 1
ATOM 679 N N . ALA A 1 80 ? -1.126 4.280 14.453 1.00 94.44 80 ALA A N 1
ATOM 680 C CA . ALA A 1 80 ? -1.342 3.345 13.351 1.00 94.44 80 ALA A CA 1
ATOM 681 C C . ALA A 1 80 ? -1.771 4.091 12.076 1.00 94.44 80 ALA A C 1
ATOM 683 O O . ALA A 1 80 ? -1.164 3.920 11.020 1.00 94.44 80 ALA A O 1
ATOM 684 N N . ASN A 1 81 ? -2.718 5.027 12.193 1.00 95.62 81 ASN A N 1
ATOM 685 C CA . ASN A 1 81 ? -3.157 5.865 11.076 1.00 95.62 81 ASN A CA 1
ATOM 686 C C . ASN A 1 81 ? -2.045 6.769 10.520 1.00 95.62 81 ASN A C 1
ATOM 688 O O . ASN A 1 81 ? -1.926 6.930 9.306 1.00 95.62 81 ASN A O 1
ATOM 692 N N . GLN A 1 82 ? -1.217 7.370 11.383 1.00 96.12 82 GLN A N 1
ATOM 693 C CA . GLN A 1 82 ? -0.060 8.164 10.947 1.00 96.12 82 GLN A CA 1
ATOM 694 C C . GLN A 1 82 ? 0.949 7.313 10.167 1.00 96.12 82 GLN A C 1
ATOM 696 O O . GLN A 1 82 ? 1.477 7.765 9.153 1.00 96.12 82 GLN A O 1
ATOM 701 N N . LEU A 1 83 ? 1.218 6.089 10.629 1.00 96.50 83 LEU A N 1
ATOM 702 C CA . LEU A 1 83 ? 2.108 5.155 9.941 1.00 96.50 83 LEU A CA 1
ATOM 703 C C . LEU A 1 83 ? 1.519 4.706 8.599 1.00 96.50 83 LEU A C 1
ATOM 705 O O . LEU A 1 83 ? 2.244 4.720 7.611 1.00 96.50 83 LEU A O 1
ATOM 709 N N . ALA A 1 84 ? 0.212 4.425 8.535 1.00 96.81 84 ALA A N 1
ATOM 710 C CA . ALA A 1 84 ? -0.475 4.100 7.284 1.00 96.81 84 ALA A CA 1
ATOM 711 C C . ALA A 1 84 ? -0.328 5.220 6.245 1.00 96.81 84 ALA A C 1
ATOM 713 O O . ALA A 1 84 ? 0.054 4.958 5.111 1.00 96.81 84 ALA A O 1
ATOM 714 N N . LYS A 1 85 ? -0.560 6.480 6.639 1.00 96.44 85 LYS A N 1
ATOM 715 C CA . LYS A 1 85 ? -0.384 7.638 5.744 1.00 96.44 85 LYS A CA 1
ATOM 716 C C . LYS A 1 85 ? 1.054 7.766 5.243 1.00 96.44 85 LYS A C 1
ATOM 718 O O . LYS A 1 85 ? 1.269 8.025 4.069 1.00 96.44 85 LYS A O 1
ATOM 723 N N . ARG A 1 86 ? 2.043 7.561 6.119 1.00 97.31 86 ARG A N 1
ATOM 724 C CA . ARG A 1 86 ? 3.460 7.588 5.722 1.00 97.31 86 ARG A CA 1
ATOM 725 C C . ARG A 1 86 ? 3.817 6.453 4.762 1.00 97.31 86 ARG A C 1
ATOM 727 O O . ARG A 1 86 ? 4.609 6.684 3.860 1.00 97.31 86 ARG A O 1
ATOM 734 N N . ALA A 1 87 ? 3.257 5.261 4.963 1.00 97.38 87 ALA A N 1
ATOM 735 C CA . ALA A 1 87 ? 3.458 4.125 4.069 1.00 97.38 87 ALA A CA 1
ATOM 736 C C . ALA A 1 87 ? 2.847 4.388 2.684 1.00 97.38 87 ALA A C 1
ATOM 738 O O . ALA A 1 87 ? 3.528 4.188 1.686 1.00 97.38 87 ALA A O 1
ATOM 739 N N . VAL A 1 88 ? 1.619 4.923 2.626 1.00 96.94 88 VAL A N 1
ATOM 740 C CA . VAL A 1 88 ? 0.985 5.343 1.362 1.00 96.94 88 VAL A CA 1
ATOM 741 C C . VAL A 1 88 ? 1.851 6.374 0.640 1.00 96.94 88 VAL A C 1
ATOM 743 O O . VAL A 1 88 ? 2.172 6.165 -0.519 1.00 96.94 88 VAL A O 1
ATOM 746 N N . ASN A 1 89 ? 2.330 7.412 1.333 1.00 96.69 89 ASN A N 1
ATOM 747 C CA . ASN A 1 89 ? 3.207 8.409 0.711 1.00 96.69 89 ASN A CA 1
ATOM 748 C C . ASN A 1 89 ? 4.500 7.791 0.144 1.00 96.69 89 ASN A C 1
ATOM 750 O O . ASN A 1 89 ? 4.976 8.224 -0.897 1.00 96.69 89 ASN A O 1
ATOM 754 N N . ALA A 1 90 ? 5.073 6.782 0.810 1.00 96.69 90 ALA A N 1
ATOM 755 C CA . ALA A 1 90 ? 6.257 6.087 0.304 1.00 96.69 90 ALA A CA 1
ATOM 756 C C . ALA A 1 90 ? 5.944 5.236 -0.945 1.00 96.69 90 ALA A C 1
ATOM 758 O O . ALA A 1 90 ? 6.760 5.192 -1.866 1.00 96.69 90 ALA A O 1
ATOM 759 N N . PHE A 1 91 ? 4.761 4.611 -1.016 1.00 96.94 91 PHE A N 1
ATOM 760 C CA . PHE A 1 91 ? 4.285 3.960 -2.242 1.00 96.94 91 PHE A CA 1
ATOM 761 C C . PHE A 1 91 ? 3.997 4.971 -3.359 1.00 96.94 91 PHE A C 1
ATOM 763 O O . PHE A 1 91 ? 4.338 4.703 -4.508 1.00 96.94 91 PHE A O 1
ATOM 770 N N . ASP A 1 92 ? 3.438 6.140 -3.045 1.00 94.88 92 ASP A N 1
ATOM 771 C CA . ASP A 1 92 ? 3.213 7.211 -4.021 1.00 94.88 92 ASP A CA 1
ATOM 772 C C . ASP A 1 92 ? 4.545 7.744 -4.572 1.00 94.88 92 ASP A C 1
ATOM 774 O O . ASP A 1 92 ? 4.698 7.879 -5.786 1.00 94.88 92 ASP A O 1
ATOM 778 N N . ASP A 1 93 ? 5.545 7.959 -3.710 1.00 93.50 93 ASP A N 1
ATOM 779 C CA . ASP A 1 93 ? 6.907 8.327 -4.114 1.00 93.50 93 ASP A CA 1
ATOM 780 C C . ASP A 1 93 ? 7.539 7.251 -5.012 1.00 93.50 93 ASP A C 1
ATOM 782 O O . ASP A 1 93 ? 8.209 7.579 -5.995 1.00 93.50 93 ASP A O 1
ATOM 786 N N . PHE A 1 94 ? 7.318 5.968 -4.700 1.00 94.50 94 PHE A N 1
ATOM 787 C CA . PHE A 1 94 ? 7.750 4.842 -5.529 1.00 94.50 94 PHE A CA 1
ATOM 788 C C . PHE A 1 94 ? 7.083 4.879 -6.909 1.00 94.50 94 PHE A C 1
ATOM 790 O O . PHE A 1 94 ? 7.783 4.830 -7.922 1.00 94.50 94 PHE A O 1
ATOM 797 N N . LEU A 1 95 ? 5.757 5.029 -6.967 1.00 92.31 95 LEU A N 1
ATOM 798 C CA . LEU A 1 95 ? 4.990 5.115 -8.213 1.00 92.31 95 LEU A CA 1
ATOM 799 C C . LEU A 1 95 ? 5.399 6.339 -9.046 1.00 92.31 95 LEU A C 1
ATOM 801 O O . LEU A 1 95 ? 5.526 6.243 -10.268 1.00 92.31 95 LEU A O 1
ATOM 805 N N . ALA A 1 96 ? 5.706 7.464 -8.396 1.00 90.56 96 ALA A N 1
ATOM 806 C CA . ALA A 1 96 ? 6.207 8.669 -9.049 1.00 90.56 96 ALA A CA 1
ATOM 807 C C . ALA A 1 96 ? 7.552 8.441 -9.760 1.00 90.56 96 ALA A C 1
ATOM 809 O O . ALA A 1 96 ? 7.816 9.079 -10.776 1.00 90.56 96 ALA A O 1
ATOM 810 N N . THR A 1 97 ? 8.373 7.475 -9.322 1.00 89.62 97 THR A N 1
ATOM 811 C CA . THR A 1 97 ? 9.600 7.099 -10.057 1.00 89.62 97 THR A CA 1
ATOM 812 C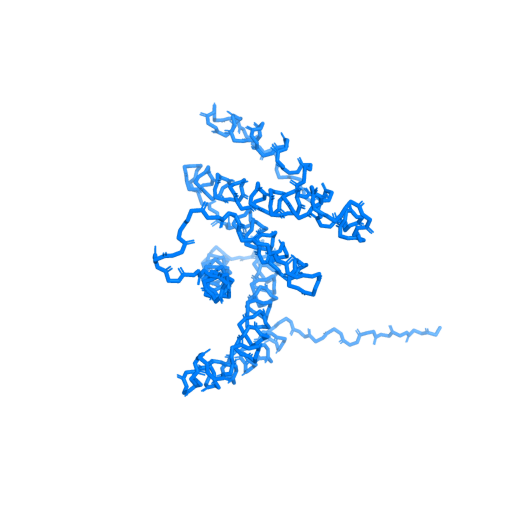 C . THR A 1 97 ? 9.328 6.443 -11.417 1.00 89.62 97 THR A C 1
ATOM 814 O O . THR A 1 97 ? 10.259 6.250 -12.205 1.00 89.62 97 THR A O 1
ATOM 817 N N . PHE A 1 98 ? 8.079 6.064 -11.698 1.00 85.56 98 PHE A N 1
ATOM 818 C CA . PHE A 1 98 ? 7.634 5.544 -12.989 1.00 85.56 98 PHE A CA 1
ATOM 819 C C . PHE A 1 98 ? 6.845 6.586 -13.802 1.00 85.56 98 PHE A C 1
ATOM 821 O O . PHE A 1 98 ? 6.589 6.362 -14.989 1.00 85.56 98 PHE A O 1
ATOM 828 N N . ALA A 1 99 ? 6.490 7.738 -13.226 1.00 75.25 99 ALA A N 1
ATOM 829 C CA . ALA A 1 99 ? 5.872 8.828 -13.974 1.00 75.25 99 ALA A CA 1
ATOM 830 C C . ALA A 1 99 ? 6.904 9.466 -14.924 1.00 75.25 99 ALA A C 1
ATOM 832 O O . ALA A 1 99 ? 8.045 9.728 -14.543 1.00 75.25 99 ALA A O 1
ATOM 833 N N . ARG A 1 100 ? 6.524 9.682 -16.190 1.00 62.09 100 ARG A N 1
ATOM 834 C CA . ARG A 1 100 ? 7.365 10.386 -17.172 1.00 62.09 100 ARG A CA 1
ATOM 835 C C . ARG A 1 100 ? 7.187 11.896 -17.048 1.00 62.09 100 ARG A C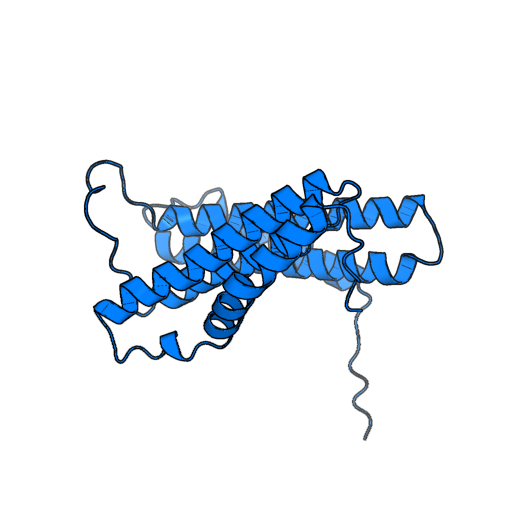 1
ATOM 837 O O . ARG A 1 100 ? 6.117 12.378 -16.691 1.00 62.09 100 ARG A O 1
ATOM 844 N N . THR A 1 101 ? 8.232 12.628 -17.422 1.00 50.50 101 THR A N 1
ATOM 845 C CA . THR A 1 101 ? 8.203 14.074 -17.668 1.00 50.50 101 THR A CA 1
ATOM 846 C C . THR A 1 101 ? 7.040 14.430 -18.617 1.00 50.50 101 THR A C 1
ATOM 848 O O . THR A 1 101 ? 6.787 13.666 -19.556 1.00 50.50 101 THR A O 1
ATOM 851 N N . PRO A 1 102 ? 6.347 15.573 -18.432 1.00 47.31 102 PRO A N 1
ATOM 852 C CA . PRO A 1 102 ? 5.117 15.926 -19.159 1.00 47.31 102 PRO A CA 1
ATOM 853 C C . PRO A 1 102 ? 5.170 15.867 -20.697 1.00 47.31 102 PRO A C 1
ATOM 855 O O . PRO A 1 102 ? 4.121 15.793 -21.331 1.00 47.31 102 PRO A O 1
ATOM 858 N N . SER A 1 103 ? 6.353 15.863 -21.325 1.00 45.75 103 SER A N 1
ATOM 859 C CA . SER A 1 103 ? 6.486 15.887 -22.791 1.00 45.75 103 SER A CA 1
ATOM 860 C C . SER A 1 103 ? 6.190 14.555 -23.503 1.00 45.75 103 SER A C 1
ATOM 862 O O . SER A 1 103 ? 6.126 14.534 -24.728 1.00 45.75 103 SER A O 1
ATOM 864 N N . GLN A 1 104 ? 5.973 13.446 -22.781 1.00 48.31 104 GLN A N 1
ATOM 865 C CA . GLN A 1 104 ? 5.682 12.117 -23.365 1.00 48.31 104 GLN A CA 1
ATOM 866 C C . GLN A 1 104 ? 4.289 11.565 -22.986 1.00 48.31 104 GLN A C 1
ATOM 868 O O . GLN A 1 104 ? 4.068 10.353 -23.005 1.00 48.31 104 GLN A O 1
ATOM 873 N N . SER A 1 105 ? 3.359 12.457 -22.632 1.00 45.53 105 SER A N 1
ATOM 874 C CA . SER A 1 105 ? 2.066 12.177 -21.978 1.00 45.53 105 SER A CA 1
ATOM 875 C C . SER A 1 105 ? 1.065 11.304 -22.769 1.00 45.53 105 SER A C 1
ATOM 877 O O . SER A 1 105 ? 0.127 10.766 -22.193 1.00 45.53 105 SER A O 1
ATOM 879 N N . THR A 1 106 ? 1.241 11.096 -24.077 1.00 41.88 106 THR A N 1
ATOM 880 C CA . THR A 1 106 ? 0.157 10.539 -24.916 1.00 41.88 106 THR A CA 1
ATOM 881 C C . THR A 1 106 ? 0.162 9.013 -25.088 1.00 41.88 106 THR A C 1
ATOM 883 O O . THR A 1 106 ? -0.743 8.476 -25.720 1.00 41.88 106 THR A O 1
ATOM 886 N N . LYS A 1 107 ? 1.154 8.274 -24.566 1.00 47.12 107 LYS A N 1
ATOM 887 C CA . LYS A 1 107 ? 1.202 6.801 -24.694 1.00 47.12 107 LYS A CA 1
ATOM 888 C C . LYS A 1 107 ? 1.125 6.123 -23.330 1.00 47.12 107 LYS A C 1
ATOM 890 O O . LYS A 1 107 ? 1.955 6.393 -22.463 1.00 47.12 107 LYS A O 1
ATOM 895 N N . VAL A 1 108 ? 0.173 5.194 -23.187 1.00 55.88 108 VAL A N 1
ATOM 896 C CA . VAL A 1 108 ? 0.087 4.244 -22.066 1.00 55.88 108 VAL A CA 1
ATOM 897 C C . VAL A 1 108 ? 1.475 3.636 -21.844 1.00 55.88 108 VAL A C 1
ATOM 899 O O . VAL A 1 108 ? 2.069 3.063 -22.764 1.00 55.88 108 VAL A O 1
ATOM 902 N N . ARG A 1 109 ? 2.041 3.830 -20.646 1.00 64.94 109 ARG A N 1
ATOM 903 C CA . ARG A 1 109 ? 3.383 3.339 -20.316 1.00 64.94 109 ARG A CA 1
ATOM 904 C C . ARG A 1 109 ? 3.368 1.811 -20.347 1.00 64.94 109 ARG A C 1
ATOM 906 O O . ARG A 1 109 ? 2.636 1.180 -19.593 1.00 64.94 109 ARG A O 1
ATOM 913 N N . LYS A 1 110 ? 4.219 1.227 -21.191 1.00 72.69 110 LYS A N 1
ATOM 914 C CA . LYS A 1 110 ? 4.500 -0.210 -21.184 1.00 72.69 110 LYS A CA 1
ATOM 915 C C . LYS A 1 110 ? 5.493 -0.495 -20.060 1.00 72.69 110 LYS A C 1
ATOM 917 O O . LYS A 1 110 ? 6.625 -0.021 -20.119 1.00 72.69 110 LYS A O 1
ATOM 922 N N . PHE A 1 111 ? 5.047 -1.200 -19.028 1.00 80.31 111 PHE A N 1
ATOM 923 C CA . PHE A 1 111 ? 5.928 -1.719 -17.983 1.00 80.31 111 PHE A CA 1
ATOM 924 C C . PHE A 1 111 ? 6.635 -2.976 -18.482 1.00 80.31 111 PHE A C 1
ATOM 926 O O . PHE A 1 111 ? 6.017 -3.789 -19.177 1.00 80.31 111 PHE A O 1
ATOM 933 N N . ALA A 1 112 ? 7.908 -3.116 -18.121 1.00 82.88 112 ALA A N 1
ATOM 934 C CA . ALA A 1 112 ? 8.629 -4.370 -18.279 1.00 82.88 112 ALA A CA 1
ATOM 935 C C . ALA A 1 112 ? 8.095 -5.428 -17.293 1.00 82.88 112 ALA A C 1
ATOM 937 O O . ALA A 1 112 ? 7.385 -5.107 -16.335 1.00 82.88 112 ALA A O 1
ATOM 938 N N . GLU A 1 113 ? 8.406 -6.696 -17.550 1.00 81.75 113 GLU A N 1
ATOM 939 C CA . GLU A 1 113 ? 7.864 -7.831 -16.790 1.00 81.75 113 GLU A CA 1
ATOM 940 C C . GLU A 1 113 ? 8.385 -7.892 -15.341 1.00 81.75 113 GLU A C 1
ATOM 942 O O . GLU A 1 113 ? 7.700 -8.377 -14.444 1.00 81.75 113 GLU A O 1
ATOM 947 N N . ASP A 1 114 ? 9.553 -7.314 -15.075 1.00 85.88 114 ASP A N 1
ATOM 948 C CA . ASP A 1 114 ? 10.114 -7.117 -13.736 1.00 85.88 114 ASP A CA 1
ATOM 949 C C . ASP A 1 114 ? 9.524 -5.891 -13.009 1.00 85.88 114 ASP A C 1
ATOM 951 O O . ASP A 1 114 ? 9.457 -5.866 -11.779 1.00 85.88 114 ASP A O 1
ATOM 955 N N . GLU A 1 115 ? 9.046 -4.885 -13.748 1.00 89.06 115 GLU A N 1
ATOM 956 C CA . GLU A 1 115 ? 8.444 -3.667 -13.186 1.00 89.06 115 GLU A CA 1
ATOM 957 C C . GLU A 1 115 ? 6.953 -3.836 -12.843 1.00 89.06 115 GLU A C 1
ATOM 959 O O . GLU A 1 115 ? 6.462 -3.205 -11.902 1.00 89.06 115 GLU A O 1
ATOM 964 N N . ILE A 1 116 ? 6.217 -4.674 -13.584 1.00 91.69 116 ILE A N 1
ATOM 965 C CA . ILE A 1 116 ? 4.750 -4.754 -13.479 1.00 91.69 116 ILE A CA 1
ATOM 966 C C . ILE A 1 116 ? 4.279 -5.213 -12.096 1.00 91.69 116 ILE A C 1
ATOM 968 O O . ILE A 1 116 ? 3.349 -4.631 -11.531 1.00 91.69 116 ILE A O 1
ATOM 972 N N . ARG A 1 117 ? 4.940 -6.224 -11.516 1.00 93.06 117 ARG A N 1
ATOM 973 C CA . ARG A 1 117 ? 4.543 -6.791 -10.223 1.00 93.06 117 ARG A CA 1
ATOM 974 C C . ARG A 1 117 ? 4.745 -5.795 -9.074 1.00 93.06 117 ARG A C 1
ATOM 976 O O . ARG A 1 117 ? 3.776 -5.562 -8.353 1.00 93.06 117 ARG A O 1
ATOM 983 N N . PRO A 1 118 ? 5.917 -5.149 -8.906 1.00 94.31 118 PRO A N 1
ATOM 984 C CA . PRO A 1 118 ? 6.094 -4.099 -7.902 1.00 94.31 118 PRO A CA 1
ATOM 985 C C . PRO A 1 118 ? 5.100 -2.936 -8.034 1.00 94.31 118 PRO A C 1
ATOM 987 O O . PRO A 1 118 ? 4.587 -2.452 -7.028 1.00 94.31 118 PRO A O 1
ATOM 990 N N . VAL A 1 119 ? 4.778 -2.501 -9.259 1.00 94.38 119 VAL A N 1
ATOM 991 C CA . VAL A 1 119 ? 3.808 -1.413 -9.489 1.00 94.38 119 VAL A CA 1
ATOM 992 C C . VAL A 1 119 ? 2.393 -1.832 -9.084 1.00 94.38 119 VAL A C 1
ATOM 994 O O . VAL A 1 119 ? 1.713 -1.092 -8.369 1.00 94.38 119 VAL A O 1
ATOM 997 N N . MET A 1 120 ? 1.959 -3.032 -9.478 1.00 95.25 120 MET A N 1
ATOM 998 C CA . MET A 1 120 ? 0.668 -3.581 -9.059 1.00 95.25 120 MET A CA 1
ATOM 999 C C . MET A 1 120 ? 0.594 -3.719 -7.529 1.00 95.25 120 MET A C 1
ATOM 1001 O O . MET A 1 120 ? -0.394 -3.298 -6.923 1.00 95.25 120 MET A O 1
ATOM 1005 N N . LEU A 1 121 ? 1.644 -4.254 -6.894 1.00 96.44 121 LEU A N 1
ATOM 1006 C CA . LEU A 1 121 ? 1.698 -4.424 -5.441 1.00 96.44 121 LEU A CA 1
ATOM 1007 C C . LEU A 1 121 ? 1.653 -3.087 -4.699 1.00 96.44 121 LEU A C 1
ATOM 1009 O O . LEU A 1 121 ? 0.949 -2.987 -3.699 1.00 96.44 121 LEU A O 1
ATOM 1013 N N . ALA A 1 122 ? 2.327 -2.045 -5.191 1.00 96.75 122 ALA A N 1
ATOM 1014 C CA . ALA A 1 122 ? 2.264 -0.717 -4.580 1.00 96.75 122 ALA A CA 1
ATOM 1015 C C . ALA A 1 122 ? 0.824 -0.172 -4.553 1.00 96.75 122 ALA A C 1
ATOM 1017 O O . ALA A 1 122 ? 0.352 0.281 -3.509 1.00 96.75 122 ALA A O 1
ATOM 1018 N N . HIS A 1 123 ? 0.082 -0.289 -5.660 1.00 96.56 123 HIS A N 1
ATOM 1019 C CA . HIS A 1 123 ? -1.335 0.086 -5.693 1.00 96.56 123 HIS A CA 1
ATOM 1020 C C . HIS A 1 123 ? -2.193 -0.777 -4.755 1.00 96.56 123 HIS A C 1
ATOM 1022 O O . HIS A 1 123 ? -3.019 -0.247 -4.007 1.00 96.56 123 HIS A O 1
ATOM 1028 N N . PHE A 1 124 ? -1.981 -2.094 -4.756 1.00 97.25 124 PHE A N 1
ATOM 1029 C CA . PHE A 1 124 ? -2.705 -3.034 -3.902 1.00 97.25 124 PHE A CA 1
ATOM 1030 C C . PHE A 1 124 ? -2.470 -2.772 -2.404 1.00 97.25 124 PHE A C 1
ATOM 1032 O O . PHE A 1 124 ? -3.419 -2.700 -1.618 1.00 97.25 124 PHE A O 1
ATOM 1039 N N . TYR A 1 125 ? -1.219 -2.572 -1.989 1.00 97.31 125 TYR A N 1
ATOM 1040 C CA . TYR A 1 125 ? -0.870 -2.281 -0.601 1.00 97.31 125 TYR A CA 1
ATOM 1041 C C . TYR A 1 125 ? -1.362 -0.901 -0.160 1.00 97.31 125 TYR A C 1
ATOM 1043 O O . TYR A 1 125 ? -1.925 -0.792 0.933 1.00 97.31 125 TYR A O 1
ATOM 1051 N N . SER A 1 126 ? -1.282 0.124 -1.015 1.00 96.62 126 SER A N 1
ATOM 1052 C CA . SER A 1 126 ? -1.919 1.424 -0.753 1.00 96.62 126 SER A CA 1
ATOM 1053 C C . SER A 1 126 ? -3.431 1.291 -0.546 1.00 96.62 126 SER A C 1
ATOM 1055 O O . SER A 1 126 ? -3.987 1.870 0.394 1.00 96.62 126 SER A O 1
ATOM 1057 N N . ALA A 1 127 ? -4.102 0.462 -1.351 1.00 96.25 127 ALA A N 1
ATOM 1058 C CA . ALA A 1 127 ? -5.526 0.187 -1.195 1.00 96.25 127 ALA A CA 1
ATOM 1059 C C . ALA A 1 127 ? -5.847 -0.467 0.160 1.00 96.25 127 ALA A C 1
ATOM 1061 O O . ALA A 1 127 ? -6.738 -0.013 0.890 1.00 96.25 127 ALA A O 1
ATOM 1062 N N . ARG A 1 128 ? -5.075 -1.492 0.547 1.00 95.50 128 ARG A N 1
ATOM 1063 C CA . ARG A 1 128 ? -5.200 -2.160 1.852 1.00 95.50 128 ARG A CA 1
ATOM 1064 C C . ARG A 1 128 ? -4.987 -1.187 3.005 1.00 95.50 128 ARG A C 1
ATOM 1066 O O . ARG A 1 128 ? -5.791 -1.170 3.938 1.00 95.50 128 ARG A O 1
ATOM 1073 N N . LEU A 1 129 ? -3.963 -0.340 2.931 1.00 95.81 129 LEU A N 1
ATOM 1074 C CA . LEU A 1 129 ? -3.680 0.664 3.955 1.00 95.81 129 LEU A CA 1
ATOM 1075 C C . LEU A 1 129 ? -4.850 1.627 4.140 1.00 95.81 129 LEU A C 1
ATOM 1077 O O . LEU A 1 129 ? -5.257 1.844 5.282 1.00 95.81 129 LEU A O 1
ATOM 1081 N N . HIS A 1 130 ? -5.420 2.140 3.045 1.00 94.81 130 HIS A N 1
ATOM 1082 C CA . HIS A 1 130 ? -6.601 3.003 3.082 1.00 94.81 130 HIS A CA 1
ATOM 1083 C C . HIS A 1 130 ? -7.827 2.307 3.679 1.00 94.81 130 HIS A C 1
ATOM 1085 O O . HIS A 1 130 ? -8.504 2.897 4.520 1.00 94.81 130 HIS A O 1
ATOM 1091 N N . SER A 1 131 ? -8.087 1.047 3.315 1.00 93.25 131 SER A N 1
ATOM 1092 C CA . SER A 1 131 ? -9.240 0.291 3.833 1.00 93.25 131 SER A CA 1
ATOM 1093 C C . SER A 1 131 ? -9.180 -0.002 5.333 1.00 93.25 131 SER A C 1
ATOM 1095 O O . SER A 1 131 ? -10.215 -0.220 5.958 1.00 93.25 131 SER A O 1
ATOM 1097 N N . ARG A 1 132 ? -7.976 0.004 5.913 1.00 91.38 132 ARG A N 1
ATOM 1098 C CA . ARG A 1 132 ? -7.737 -0.318 7.320 1.00 91.38 132 ARG A CA 1
ATOM 1099 C C . ARG A 1 132 ? -7.528 0.932 8.194 1.00 91.38 132 ARG A C 1
ATOM 1101 O O . ARG A 1 132 ? -7.102 0.790 9.339 1.00 91.38 132 ARG A O 1
ATOM 1108 N N . ILE A 1 133 ? -7.708 2.152 7.678 1.00 91.94 133 ILE A N 1
ATOM 1109 C CA . ILE A 1 133 ? -7.592 3.374 8.498 1.00 91.94 133 ILE A CA 1
ATOM 1110 C C . ILE A 1 133 ? -8.722 3.380 9.531 1.00 91.94 133 ILE A C 1
ATOM 1112 O O . ILE A 1 133 ? -9.892 3.308 9.162 1.00 91.94 133 ILE A O 1
ATOM 1116 N N . ILE A 1 134 ? -8.379 3.524 10.814 1.00 88.06 134 ILE A N 1
ATOM 1117 C CA . ILE A 1 134 ? -9.368 3.633 11.890 1.00 88.06 134 ILE A CA 1
ATOM 1118 C C . ILE A 1 134 ? -10.024 5.014 11.807 1.00 88.06 134 ILE A C 1
ATOM 1120 O O . ILE A 1 134 ? -9.348 6.037 11.946 1.00 88.06 134 ILE A O 1
ATOM 1124 N N . THR A 1 135 ? -11.334 5.063 11.599 1.00 87.00 135 THR A N 1
ATOM 1125 C CA . THR A 1 135 ? -12.111 6.307 11.508 1.00 87.00 135 THR A CA 1
ATOM 1126 C C . THR A 1 135 ? -13.238 6.315 12.524 1.00 87.00 135 THR A C 1
ATOM 1128 O O . THR A 1 135 ? -13.864 5.288 12.748 1.00 87.00 135 THR A O 1
ATOM 1131 N N . VAL A 1 136 ? -13.521 7.487 13.095 1.00 83.19 136 VAL A N 1
ATOM 1132 C CA . VAL A 1 136 ? -14.669 7.687 13.997 1.00 83.19 136 VAL A CA 1
ATOM 1133 C C . VAL A 1 136 ? -15.916 8.114 13.215 1.00 83.19 136 VAL A C 1
ATOM 1135 O O . VAL A 1 136 ? -17.024 7.735 13.565 1.00 83.19 136 VAL A O 1
ATOM 1138 N N . ASN A 1 137 ? -15.737 8.888 12.138 1.00 86.50 137 ASN A N 1
ATOM 1139 C CA . ASN A 1 137 ? -16.827 9.403 11.313 1.00 86.50 137 ASN A CA 1
ATOM 1140 C C . ASN A 1 137 ? -17.023 8.551 10.047 1.00 86.50 137 ASN A C 1
ATOM 1142 O O . ASN A 1 137 ? -16.064 8.291 9.313 1.00 86.50 137 ASN A O 1
ATOM 1146 N N . SER A 1 138 ? -18.276 8.208 9.750 1.00 85.56 138 SER A N 1
ATOM 1147 C CA . SER A 1 138 ? -18.715 7.534 8.523 1.00 85.56 138 SER A CA 1
ATOM 1148 C C . SER A 1 138 ? -18.251 8.250 7.248 1.00 85.56 138 SER A C 1
ATOM 1150 O O . SER A 1 138 ? -17.827 7.595 6.300 1.00 85.56 138 SER A O 1
ATOM 1152 N N . ASN A 1 139 ? -18.222 9.588 7.225 1.00 89.44 139 ASN A N 1
ATOM 1153 C CA . ASN A 1 139 ? -17.744 10.351 6.062 1.00 89.44 139 ASN A CA 1
ATOM 1154 C C . ASN A 1 139 ? -16.248 10.132 5.788 1.00 89.44 139 ASN A C 1
ATOM 1156 O O . ASN A 1 139 ? -15.823 10.008 4.636 1.00 89.44 139 ASN A O 1
ATOM 1160 N N . ASP A 1 140 ? -15.435 10.046 6.844 1.00 90.06 140 ASP A N 1
ATOM 1161 C CA . ASP A 1 140 ? -14.012 9.732 6.708 1.00 90.06 140 ASP A CA 1
ATOM 1162 C C . ASP A 1 140 ? -13.808 8.283 6.264 1.00 90.06 140 ASP A C 1
ATOM 1164 O O . ASP A 1 140 ? -12.921 8.009 5.452 1.00 90.06 140 ASP A O 1
ATOM 1168 N N . GLN A 1 141 ? -14.647 7.367 6.755 1.00 90.62 141 GLN A N 1
ATOM 1169 C CA . GLN A 1 141 ? -14.640 5.969 6.336 1.00 90.62 141 GLN A CA 1
ATOM 1170 C C . GLN A 1 141 ? -14.958 5.838 4.843 1.00 90.62 141 GLN A C 1
ATOM 1172 O O . GLN A 1 141 ? -14.211 5.182 4.117 1.00 90.62 141 GLN A O 1
ATOM 1177 N N . ILE A 1 142 ? -16.008 6.516 4.368 1.00 92.56 142 ILE A N 1
ATOM 1178 C CA . ILE A 1 142 ? -16.387 6.575 2.951 1.00 92.56 142 ILE A CA 1
ATOM 1179 C C . ILE A 1 142 ? -15.224 7.124 2.126 1.00 92.56 142 ILE A C 1
ATOM 1181 O O . ILE A 1 142 ? -14.802 6.484 1.167 1.00 92.56 142 ILE A O 1
ATOM 1185 N N . ARG A 1 143 ? -14.629 8.256 2.527 1.00 94.12 143 ARG A N 1
ATOM 1186 C CA . ARG A 1 143 ? -13.485 8.843 1.810 1.00 94.12 143 ARG A CA 1
ATOM 1187 C C . ARG A 1 143 ? -12.310 7.871 1.699 1.00 94.12 143 ARG A C 1
ATOM 1189 O O . ARG A 1 143 ? -11.715 7.750 0.628 1.00 94.12 143 ARG A O 1
ATOM 1196 N N . ASN A 1 144 ? -11.961 7.186 2.786 1.00 93.56 144 ASN A N 1
ATOM 1197 C CA . ASN A 1 144 ? -10.854 6.231 2.792 1.00 93.56 144 ASN A CA 1
ATOM 1198 C C . ASN A 1 144 ? -11.159 4.994 1.937 1.00 93.56 144 ASN A C 1
ATOM 1200 O O . ASN A 1 144 ? -10.302 4.564 1.168 1.00 93.56 144 ASN A O 1
ATOM 1204 N N . LEU A 1 145 ? -12.379 4.458 2.003 1.00 94.19 145 LEU A N 1
ATOM 1205 C CA . LEU A 1 145 ? -12.792 3.320 1.179 1.00 94.19 145 LEU A CA 1
ATOM 1206 C C . LEU A 1 145 ? -12.886 3.679 -0.309 1.00 94.19 145 LEU A C 1
ATOM 1208 O O . LEU A 1 145 ? -12.490 2.871 -1.143 1.00 94.19 145 LEU A O 1
ATOM 1212 N N . SER A 1 146 ? -13.308 4.896 -0.654 1.00 95.31 146 SER A N 1
ATOM 1213 C CA . SER A 1 146 ? -13.276 5.392 -2.036 1.00 95.31 146 SER A CA 1
ATOM 1214 C C . SER A 1 146 ? -11.846 5.489 -2.571 1.00 95.31 146 SER A C 1
ATOM 1216 O O . SER A 1 146 ? -11.585 5.097 -3.708 1.00 95.31 146 SER A O 1
ATOM 1218 N N . ARG A 1 147 ? -10.888 5.939 -1.746 1.00 95.69 147 ARG A N 1
ATOM 1219 C CA . ARG A 1 147 ? -9.456 5.929 -2.105 1.00 95.69 147 ARG A CA 1
ATOM 1220 C C . ARG A 1 147 ? -8.911 4.511 -2.270 1.00 95.69 147 ARG A C 1
ATOM 1222 O O . ARG A 1 147 ? -8.161 4.254 -3.212 1.00 95.69 147 ARG A O 1
ATOM 1229 N N . ALA A 1 148 ? -9.313 3.592 -1.391 1.00 95.88 148 ALA A N 1
ATOM 1230 C CA . ALA A 1 148 ? -8.954 2.183 -1.507 1.00 95.88 148 ALA A CA 1
ATOM 1231 C C . ALA A 1 148 ? -9.484 1.579 -2.815 1.00 95.88 148 ALA A C 1
ATOM 1233 O O . ALA A 1 148 ? -8.724 0.954 -3.545 1.00 95.88 148 ALA A O 1
ATOM 1234 N N . LEU A 1 149 ? -10.752 1.832 -3.155 1.00 96.62 149 LEU A N 1
ATOM 1235 C CA . LEU A 1 149 ? -11.361 1.380 -4.406 1.00 96.62 149 LEU A CA 1
ATOM 1236 C C . LEU A 1 149 ? -10.621 1.927 -5.633 1.00 96.62 149 LEU A C 1
ATOM 1238 O O . LEU A 1 149 ? -10.320 1.164 -6.546 1.00 96.62 149 LEU A O 1
ATOM 1242 N N . GLY A 1 150 ? -10.293 3.223 -5.645 1.00 95.88 150 GLY A N 1
ATOM 1243 C CA . GLY A 1 150 ? -9.492 3.816 -6.718 1.00 95.88 150 GLY A CA 1
ATOM 1244 C C . GLY A 1 150 ? -8.137 3.121 -6.880 1.00 95.88 150 GLY A C 1
ATOM 1245 O O . GLY A 1 150 ? -7.744 2.789 -7.991 1.00 95.88 150 GLY A O 1
ATOM 1246 N N . SER A 1 151 ? -7.468 2.817 -5.767 1.00 95.62 151 SER A N 1
ATOM 1247 C CA . SER A 1 151 ? -6.167 2.138 -5.775 1.00 95.62 151 SER A CA 1
ATOM 1248 C C . SER A 1 151 ? -6.260 0.678 -6.244 1.00 95.62 151 SER A C 1
ATOM 1250 O O . SER A 1 151 ? -5.436 0.253 -7.049 1.00 95.62 151 SER A O 1
ATOM 1252 N N . TYR A 1 152 ? -7.283 -0.081 -5.824 1.00 97.44 152 TYR A N 1
ATOM 1253 C CA . TYR A 1 152 ? -7.521 -1.438 -6.340 1.00 97.44 152 TYR A CA 1
ATOM 1254 C C . TYR A 1 152 ? -7.801 -1.434 -7.846 1.00 97.44 152 TYR A C 1
ATOM 1256 O O . TYR A 1 152 ? -7.240 -2.253 -8.571 1.00 97.44 152 TYR A O 1
ATOM 1264 N N . ARG A 1 153 ? -8.600 -0.477 -8.336 1.00 96.31 153 ARG A N 1
ATOM 1265 C CA . ARG A 1 153 ? -8.849 -0.310 -9.775 1.00 96.31 153 ARG A CA 1
ATOM 1266 C C . ARG A 1 153 ? -7.567 -0.012 -10.543 1.00 96.31 153 ARG A C 1
ATOM 1268 O O . ARG A 1 153 ? -7.360 -0.597 -11.600 1.00 96.31 153 ARG A O 1
ATOM 1275 N N . SER A 1 154 ? -6.692 0.840 -10.008 1.00 94.44 154 SER A N 1
ATOM 1276 C CA . SER A 1 154 ? -5.382 1.095 -10.617 1.00 94.44 154 SER A CA 1
ATOM 1277 C C . SER A 1 154 ? -4.520 -0.167 -10.672 1.00 94.44 154 SER A C 1
ATOM 1279 O O . SER A 1 154 ? -3.927 -0.433 -11.712 1.00 94.44 154 SER A O 1
ATOM 1281 N N . ALA A 1 155 ?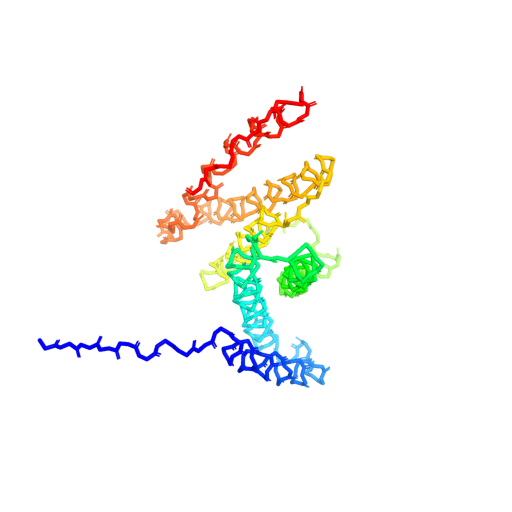 -4.493 -0.978 -9.606 1.00 94.31 155 ALA A N 1
ATOM 1282 C CA . ALA A 1 155 ? -3.758 -2.248 -9.597 1.00 94.31 155 ALA A CA 1
ATOM 1283 C C . ALA A 1 155 ? -4.242 -3.196 -10.709 1.00 94.31 155 ALA A C 1
ATOM 1285 O O . ALA A 1 155 ? -3.428 -3.726 -11.463 1.00 94.31 155 ALA A O 1
ATOM 1286 N N . VAL A 1 156 ? -5.564 -3.358 -10.843 1.00 95.12 156 VAL A N 1
ATOM 1287 C CA . VAL A 1 156 ? -6.179 -4.194 -11.885 1.00 95.12 156 VAL A CA 1
ATOM 1288 C C . VAL A 1 156 ? -5.897 -3.630 -13.279 1.00 95.12 156 VAL A C 1
ATOM 1290 O O . VAL A 1 156 ? -5.395 -4.351 -14.138 1.00 95.12 156 VAL A O 1
ATOM 1293 N N . SER A 1 157 ? -6.134 -2.333 -13.491 1.00 93.06 157 SER A N 1
ATOM 1294 C CA . SER A 1 157 ? -5.966 -1.688 -14.797 1.00 93.06 157 SER A CA 1
ATOM 1295 C C . SER A 1 157 ? -4.524 -1.747 -15.298 1.00 93.06 157 SER A C 1
ATOM 1297 O O . SER A 1 157 ? -4.288 -1.997 -16.479 1.00 93.06 157 SER A O 1
ATOM 1299 N N . VAL A 1 158 ? -3.543 -1.548 -14.414 1.00 91.56 158 VAL A N 1
ATOM 1300 C CA . VAL A 1 158 ? -2.121 -1.637 -14.770 1.00 91.56 158 VAL A CA 1
ATOM 1301 C C . VAL A 1 158 ? -1.780 -3.031 -15.301 1.00 91.56 158 VAL A C 1
ATOM 1303 O O . VAL A 1 158 ? -1.101 -3.141 -16.323 1.00 91.56 158 VAL A O 1
ATOM 1306 N N . VAL A 1 159 ? -2.290 -4.087 -14.661 1.00 91.94 159 VAL A N 1
ATOM 1307 C CA . VAL A 1 159 ? -2.057 -5.465 -15.107 1.00 91.94 159 VAL A CA 1
ATOM 1308 C C . VAL A 1 159 ? -2.829 -5.786 -16.384 1.00 91.94 159 VAL A C 1
ATOM 1310 O O . VAL A 1 159 ? -2.252 -6.349 -17.307 1.00 91.94 159 VAL A O 1
ATOM 1313 N N . GLU A 1 160 ? -4.098 -5.396 -16.492 1.00 91.56 160 GLU A N 1
ATOM 1314 C CA . GLU A 1 160 ? -4.904 -5.630 -17.699 1.00 91.56 160 GLU A CA 1
ATOM 1315 C C . GLU A 1 160 ? -4.287 -4.973 -18.938 1.00 91.56 160 GLU A C 1
ATOM 1317 O O . GLU A 1 160 ? -4.140 -5.624 -19.972 1.00 91.56 160 GLU A O 1
ATOM 1322 N N . ASN A 1 161 ? -3.824 -3.725 -18.815 1.00 89.31 161 ASN A N 1
ATOM 1323 C CA . ASN A 1 161 ? -3.102 -3.033 -19.885 1.00 89.31 161 ASN A CA 1
ATOM 1324 C C . ASN A 1 161 ? -1.798 -3.755 -20.270 1.00 89.31 161 ASN A C 1
ATOM 1326 O O . ASN A 1 161 ? -1.417 -3.774 -21.439 1.00 89.31 161 ASN A O 1
ATOM 1330 N N . HIS A 1 162 ? -1.101 -4.363 -19.306 1.00 88.44 162 HIS A N 1
ATOM 1331 C CA . HIS A 1 162 ? 0.101 -5.148 -19.586 1.00 88.44 162 HIS A CA 1
ATOM 1332 C C . HIS A 1 162 ? -0.228 -6.466 -20.307 1.00 88.44 162 HIS A C 1
ATOM 1334 O O . HIS A 1 162 ? 0.450 -6.815 -21.277 1.00 88.44 162 HIS A O 1
ATOM 1340 N N . LEU A 1 163 ? -1.293 -7.159 -19.891 1.00 90.25 163 LEU A N 1
ATOM 1341 C CA . LEU A 1 163 ? -1.740 -8.427 -20.478 1.00 90.25 163 LEU A CA 1
ATOM 1342 C C . LEU A 1 163 ? -2.243 -8.281 -21.920 1.00 90.25 163 LEU A C 1
ATOM 1344 O O . LEU A 1 163 ? -2.077 -9.211 -22.704 1.00 90.25 163 LEU A O 1
ATOM 1348 N N . GLN A 1 164 ? -2.768 -7.113 -22.313 1.00 88.56 164 GLN A N 1
ATOM 1349 C CA . GLN A 1 164 ? -3.106 -6.825 -23.719 1.00 88.56 164 GLN A CA 1
ATOM 1350 C C . GLN A 1 164 ? -1.904 -6.977 -24.663 1.00 88.56 164 GLN A C 1
ATOM 1352 O O . GLN A 1 164 ? -2.067 -7.309 -25.835 1.00 88.56 164 GLN A O 1
ATOM 1357 N N . HIS A 1 165 ? -0.693 -6.732 -24.161 1.00 85.19 165 HIS A N 1
ATOM 1358 C CA . HIS A 1 165 ? 0.544 -6.865 -24.928 1.00 85.19 165 HIS A CA 1
ATOM 1359 C C . HIS A 1 165 ? 1.328 -8.140 -24.588 1.00 85.19 165 HIS A C 1
ATOM 1361 O O . HIS A 1 165 ? 2.080 -8.622 -25.432 1.00 85.19 165 HIS A O 1
ATOM 1367 N N . HIS A 1 166 ? 1.133 -8.701 -23.391 1.00 86.38 166 HIS A N 1
ATOM 1368 C CA . HIS A 1 166 ? 1.832 -9.889 -22.896 1.00 86.38 166 HIS A CA 1
ATOM 1369 C C . HIS A 1 166 ? 0.836 -10.907 -22.312 1.00 86.38 166 HIS A C 1
ATOM 1371 O O . HIS A 1 166 ? 0.821 -11.142 -21.103 1.00 86.38 166 HIS A O 1
ATOM 1377 N N . PRO A 1 167 ? 0.003 -11.556 -23.149 1.00 85.12 167 PRO A N 1
ATOM 1378 C CA . PRO A 1 167 ? -1.070 -12.438 -22.679 1.00 85.12 167 PRO A CA 1
ATOM 1379 C C . PRO A 1 167 ? -0.567 -13.708 -21.976 1.00 85.12 167 PRO A C 1
ATOM 1381 O O . PRO A 1 167 ? -1.336 -14.391 -21.314 1.00 85.12 167 PRO A O 1
ATOM 1384 N N . ARG A 1 168 ? 0.723 -14.041 -22.122 1.00 87.00 168 ARG A N 1
ATOM 1385 C CA . ARG A 1 168 ? 1.371 -15.184 -21.458 1.00 87.00 168 ARG A CA 1
ATOM 1386 C C . ARG A 1 168 ? 2.073 -14.811 -20.149 1.00 87.00 168 ARG A C 1
ATOM 1388 O O . ARG A 1 168 ? 2.732 -15.669 -19.569 1.00 87.00 168 ARG A O 1
ATOM 1395 N N . SER A 1 169 ? 1.983 -13.556 -19.704 1.00 89.19 169 SER A N 1
ATOM 1396 C CA . SER A 1 169 ? 2.663 -13.138 -18.480 1.00 89.19 169 SER A CA 1
ATOM 1397 C C . SER A 1 169 ? 2.049 -13.817 -17.254 1.00 89.19 169 SER A C 1
ATOM 1399 O O . SER A 1 169 ? 0.830 -13.863 -17.079 1.00 89.19 169 SER A O 1
ATOM 1401 N N . SER A 1 170 ? 2.909 -14.314 -16.366 1.00 89.75 170 SER A N 1
ATOM 1402 C CA . SER A 1 170 ? 2.496 -15.009 -15.139 1.00 89.75 170 SER A CA 1
ATOM 1403 C C . SER A 1 170 ? 1.767 -14.103 -14.138 1.00 89.75 170 SER A C 1
ATOM 1405 O O . SER A 1 170 ? 1.093 -14.604 -13.237 1.00 89.75 170 SER A O 1
ATOM 1407 N N . ILE A 1 171 ? 1.839 -12.777 -14.318 1.00 90.00 171 ILE A N 1
ATOM 1408 C CA . ILE A 1 171 ? 1.188 -11.787 -13.451 1.00 90.00 171 ILE A CA 1
ATOM 1409 C C . ILE A 1 171 ? -0.336 -11.959 -13.379 1.00 90.00 171 ILE A C 1
ATOM 1411 O O . ILE A 1 171 ? -0.946 -11.584 -12.381 1.00 90.00 171 ILE A O 1
ATOM 1415 N N . GLN A 1 172 ? -0.956 -12.568 -14.397 1.00 89.12 172 GLN A N 1
ATOM 1416 C CA . GLN A 1 172 ? -2.390 -12.867 -14.399 1.00 89.12 172 GLN A CA 1
ATOM 1417 C C . GLN A 1 172 ? -2.809 -13.783 -13.238 1.00 89.12 172 GLN A C 1
ATOM 1419 O O . GLN A 1 172 ? -3.941 -13.675 -12.764 1.00 89.12 172 GLN A O 1
ATOM 1424 N N . ASN A 1 173 ? -1.896 -14.643 -12.778 1.00 90.00 173 ASN A N 1
ATOM 1425 C CA . ASN A 1 173 ? -2.135 -15.634 -11.730 1.00 90.00 173 ASN A CA 1
ATOM 1426 C C . ASN A 1 173 ? -1.760 -15.123 -10.330 1.00 90.00 173 ASN A C 1
ATOM 1428 O O . ASN A 1 173 ? -1.760 -15.901 -9.379 1.00 90.00 173 ASN A O 1
ATOM 1432 N N . ALA A 1 174 ? -1.405 -13.842 -10.186 1.00 93.19 174 ALA A N 1
ATOM 1433 C CA . ALA A 1 174 ? -1.094 -13.266 -8.884 1.00 93.19 174 ALA A CA 1
ATOM 1434 C C . ALA A 1 174 ? -2.337 -13.266 -7.978 1.00 93.19 174 ALA A C 1
ATOM 1436 O O . ALA A 1 174 ? -3.392 -12.744 -8.347 1.00 93.19 174 ALA A O 1
ATOM 1437 N N . GLU A 1 175 ? -2.205 -13.811 -6.768 1.00 95.44 175 GLU A N 1
ATOM 1438 C CA . GLU A 1 175 ? -3.293 -13.859 -5.784 1.00 95.44 175 GLU A CA 1
ATOM 1439 C C . GLU A 1 175 ? -3.792 -12.451 -5.436 1.00 95.44 175 GLU A C 1
ATOM 1441 O O . GLU A 1 175 ? -4.996 -12.205 -5.348 1.00 95.44 175 GLU A O 1
ATOM 1446 N N . GLU A 1 176 ? -2.875 -11.488 -5.318 1.00 95.44 176 GLU A N 1
ATOM 1447 C CA . GLU A 1 176 ? -3.196 -10.095 -5.015 1.00 95.44 176 GLU A CA 1
ATOM 1448 C C . GLU A 1 176 ? -4.063 -9.453 -6.103 1.00 95.44 176 GLU A C 1
ATOM 1450 O O . GLU A 1 176 ? -4.919 -8.622 -5.795 1.00 95.44 176 GLU A O 1
ATOM 1455 N N . LEU A 1 177 ? -3.891 -9.862 -7.365 1.00 94.94 177 LEU A N 1
ATOM 1456 C CA . LEU A 1 177 ? -4.721 -9.399 -8.474 1.00 94.94 177 LEU A CA 1
ATOM 1457 C C . LEU A 1 177 ? -6.145 -9.953 -8.372 1.00 94.94 177 LEU A C 1
ATOM 1459 O O . LEU A 1 177 ? -7.100 -9.207 -8.592 1.00 94.94 177 LEU A O 1
ATOM 1463 N N . SER A 1 178 ? -6.298 -11.231 -8.011 1.00 95.81 178 SER A N 1
ATOM 1464 C CA . SER A 1 178 ? -7.618 -11.824 -7.758 1.00 95.81 178 SER A CA 1
ATOM 1465 C C . SER A 1 178 ? -8.338 -11.076 -6.637 1.00 95.81 178 SER A C 1
ATOM 1467 O O . SER A 1 178 ? -9.454 -10.597 -6.827 1.00 95.81 178 SER A O 1
ATOM 1469 N N . ILE A 1 179 ? -7.650 -10.858 -5.511 1.00 96.25 179 ILE A N 1
ATOM 1470 C CA . ILE A 1 179 ? -8.197 -10.108 -4.374 1.00 96.25 179 ILE A CA 1
ATOM 1471 C C . ILE A 1 179 ? -8.564 -8.678 -4.795 1.00 96.25 179 ILE A C 1
ATOM 1473 O O . ILE A 1 179 ? -9.613 -8.166 -4.407 1.00 96.25 179 ILE A O 1
ATOM 1477 N N . ALA A 1 180 ? -7.730 -8.010 -5.598 1.00 95.88 180 ALA A N 1
ATOM 1478 C CA . ALA A 1 180 ? -8.020 -6.662 -6.080 1.00 95.88 180 ALA A CA 1
ATOM 1479 C C . ALA A 1 180 ? -9.302 -6.609 -6.928 1.00 95.88 180 ALA A C 1
ATOM 1481 O O . ALA A 1 180 ? -10.093 -5.674 -6.768 1.00 95.88 180 ALA A O 1
ATOM 1482 N N . ARG A 1 181 ? -9.534 -7.607 -7.792 1.00 96.19 181 ARG A N 1
ATOM 1483 C CA . ARG A 1 181 ? -10.764 -7.727 -8.594 1.00 96.19 181 ARG A CA 1
ATOM 1484 C C . ARG A 1 181 ? -11.988 -7.934 -7.708 1.00 96.19 181 ARG A C 1
ATOM 1486 O O . ARG A 1 181 ? -12.964 -7.199 -7.851 1.00 96.19 181 ARG A O 1
ATOM 1493 N N . ASP A 1 182 ? -11.905 -8.841 -6.741 1.00 96.56 182 ASP A N 1
ATOM 1494 C CA . ASP A 1 182 ? -12.998 -9.092 -5.798 1.00 96.56 182 ASP A CA 1
ATOM 1495 C C . ASP A 1 182 ? -13.337 -7.829 -5.000 1.00 96.56 182 ASP A C 1
ATOM 1497 O O . ASP A 1 182 ? -14.495 -7.421 -4.899 1.00 96.56 182 ASP A O 1
ATOM 1501 N N . MET A 1 183 ? -12.318 -7.123 -4.508 1.00 94.81 183 MET A N 1
ATOM 1502 C CA . MET A 1 183 ? -12.501 -5.872 -3.773 1.00 94.81 183 MET A CA 1
ATOM 1503 C C . MET A 1 183 ? -13.093 -4.752 -4.638 1.00 94.81 183 MET A C 1
ATOM 1505 O O . MET A 1 183 ? -13.857 -3.934 -4.117 1.00 94.81 183 MET A O 1
ATOM 1509 N N . CYS A 1 184 ? -12.812 -4.720 -5.945 1.00 95.06 184 CYS A N 1
ATOM 1510 C CA . CYS A 1 184 ? -13.460 -3.785 -6.870 1.00 95.06 184 CYS A CA 1
ATOM 1511 C C . CYS A 1 184 ? -14.973 -4.018 -6.987 1.00 95.06 184 CYS A C 1
ATOM 1513 O O . CYS A 1 184 ? -15.699 -3.053 -7.229 1.00 95.06 184 CYS A O 1
ATOM 1515 N N . ASN A 1 185 ? -15.442 -5.249 -6.762 1.00 94.69 185 ASN A N 1
ATOM 1516 C CA . ASN A 1 185 ? -16.863 -5.603 -6.762 1.00 94.69 185 ASN A CA 1
ATOM 1517 C C . ASN A 1 185 ? -17.511 -5.391 -5.382 1.00 94.69 185 ASN A C 1
ATOM 1519 O O . ASN A 1 185 ? -18.633 -4.896 -5.284 1.00 94.69 185 ASN A O 1
ATOM 1523 N N . LEU A 1 186 ? -16.794 -5.707 -4.298 1.00 94.19 186 LEU A N 1
ATOM 1524 C CA . LEU A 1 186 ? -17.321 -5.661 -2.927 1.00 94.19 186 LEU A CA 1
ATOM 1525 C C . LEU A 1 186 ? -17.358 -4.246 -2.325 1.00 94.19 186 LEU A C 1
ATOM 1527 O O . LEU A 1 186 ? -18.314 -3.878 -1.633 1.00 94.19 186 LEU A O 1
ATOM 1531 N N . LEU A 1 187 ? -16.326 -3.427 -2.558 1.00 91.88 187 LEU A N 1
ATOM 1532 C CA . LEU A 1 187 ? -16.227 -2.095 -1.950 1.00 91.88 187 LEU A CA 1
ATOM 1533 C C . LEU A 1 187 ? -17.329 -1.117 -2.383 1.00 91.88 187 LEU A C 1
ATOM 1535 O O . LEU A 1 187 ? -17.817 -0.403 -1.506 1.00 91.88 187 LEU A O 1
ATOM 1539 N N . PRO A 1 188 ? -17.768 -1.061 -3.656 1.00 93.94 188 PRO A N 1
ATOM 1540 C CA . PRO A 1 188 ? -18.895 -0.218 -4.053 1.00 93.94 188 PRO A CA 1
ATOM 1541 C C . PRO A 1 188 ? -20.178 -0.543 -3.283 1.00 93.94 188 PRO A C 1
ATOM 1543 O O . PRO A 1 188 ? -20.881 0.365 -2.837 1.00 93.94 188 PRO A O 1
ATOM 1546 N N . ILE A 1 189 ? -20.447 -1.831 -3.048 1.00 93.19 189 ILE A N 1
ATOM 1547 C CA . ILE A 1 189 ? -21.606 -2.281 -2.269 1.00 93.19 189 ILE A CA 1
ATOM 1548 C C . ILE A 1 189 ? -21.484 -1.754 -0.836 1.00 93.19 189 ILE A C 1
ATOM 1550 O O . ILE A 1 189 ? -22.404 -1.105 -0.337 1.00 93.19 189 ILE A O 1
ATOM 1554 N N . LYS A 1 190 ? -20.321 -1.945 -0.198 1.00 90.25 190 LYS A N 1
ATOM 1555 C CA . LYS A 1 190 ? -20.041 -1.430 1.153 1.00 90.25 190 LYS A CA 1
ATOM 1556 C C . LYS A 1 190 ? -20.161 0.096 1.242 1.00 90.25 190 LYS A C 1
ATOM 1558 O O . LYS A 1 190 ? -20.743 0.597 2.200 1.00 90.25 190 LYS A O 1
ATOM 1563 N N . LEU A 1 191 ? -19.657 0.828 0.250 1.00 91.94 191 LEU A N 1
ATOM 1564 C CA . LEU A 1 191 ? -19.774 2.287 0.161 1.00 91.94 191 LEU A CA 1
ATOM 1565 C C . LEU A 1 191 ? -21.236 2.733 0.072 1.00 91.94 191 LEU A C 1
ATOM 1567 O O . LEU A 1 191 ? -21.631 3.644 0.793 1.00 91.94 191 LEU A O 1
ATOM 1571 N N . SER A 1 192 ? -22.048 2.063 -0.753 1.00 91.06 192 SER A N 1
ATOM 1572 C CA . SER A 1 192 ? -23.475 2.380 -0.885 1.00 91.06 192 SER A CA 1
ATOM 1573 C C . SE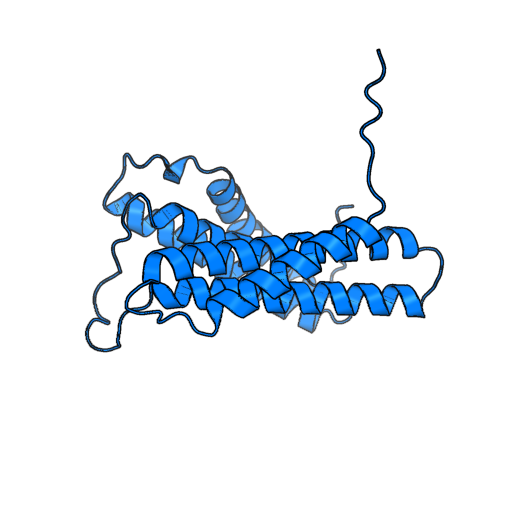R A 1 192 ? -24.238 2.179 0.430 1.00 91.06 192 SER A C 1
ATOM 1575 O O . SER A 1 192 ? -25.085 2.995 0.777 1.00 91.06 192 SER A O 1
ATOM 1577 N N . ARG A 1 193 ? -23.895 1.136 1.198 1.00 89.19 193 ARG A N 1
ATOM 1578 C CA . ARG A 1 193 ? -24.490 0.850 2.513 1.00 89.19 193 ARG A CA 1
ATOM 1579 C C . ARG A 1 193 ? -24.101 1.894 3.556 1.00 89.19 193 ARG A C 1
ATOM 1581 O O . ARG A 1 193 ? -24.968 2.404 4.257 1.00 89.19 193 ARG A O 1
ATOM 1588 N N . LEU A 1 194 ? -22.818 2.267 3.606 1.00 87.75 194 LEU A N 1
ATOM 1589 C CA . LEU A 1 194 ? -22.330 3.328 4.496 1.00 87.75 194 LEU A CA 1
ATOM 1590 C C . LEU A 1 194 ? -22.969 4.682 4.180 1.00 87.75 194 LEU A C 1
ATOM 1592 O O . LEU A 1 194 ? -23.315 5.417 5.099 1.00 87.75 194 LEU A O 1
ATOM 1596 N N . ALA A 1 195 ? -23.163 4.998 2.897 1.00 88.12 195 ALA A N 1
ATOM 1597 C CA . ALA A 1 195 ? -23.835 6.226 2.477 1.00 88.12 195 ALA A CA 1
ATOM 1598 C C . ALA A 1 195 ? -25.312 6.273 2.911 1.00 88.12 195 ALA A C 1
ATOM 1600 O O . ALA A 1 195 ? -25.836 7.353 3.161 1.00 88.12 195 ALA A O 1
ATOM 1601 N N . ARG A 1 196 ? -25.968 5.112 3.049 1.00 88.12 196 ARG A N 1
ATOM 1602 C CA . ARG A 1 196 ? -27.335 4.985 3.582 1.00 88.12 196 ARG A CA 1
ATOM 1603 C C . ARG A 1 196 ? -27.407 4.940 5.114 1.00 88.12 196 ARG A C 1
ATOM 1605 O O . ARG A 1 196 ? -28.502 4.860 5.657 1.00 88.12 196 ARG A O 1
ATOM 1612 N N . GLY A 1 197 ? -26.271 4.981 5.815 1.00 80.31 197 GLY A N 1
ATOM 16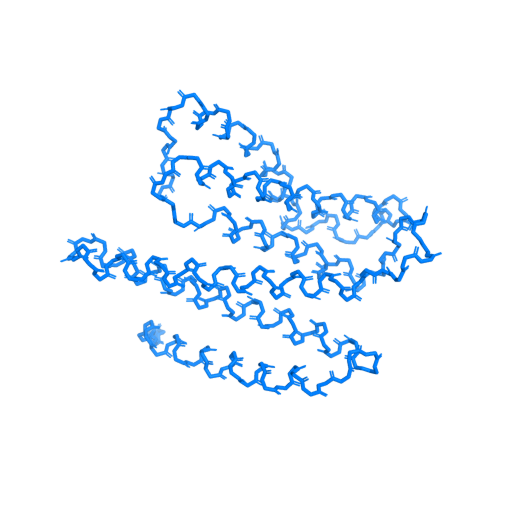13 C CA . GLY A 1 197 ? -26.222 4.912 7.279 1.00 80.31 197 GLY A CA 1
ATOM 1614 C C . GLY A 1 197 ? -26.446 3.511 7.860 1.00 80.31 197 GLY A C 1
ATOM 1615 O O . GLY A 1 197 ? -26.649 3.381 9.065 1.00 80.31 197 GLY A O 1
ATOM 1616 N N . GLU A 1 198 ? -26.394 2.457 7.040 1.00 77.06 198 GLU A N 1
ATOM 1617 C CA . GLU A 1 198 ? -26.505 1.083 7.534 1.00 77.06 198 GLU A CA 1
ATOM 1618 C C . GLU A 1 198 ? -25.234 0.683 8.308 1.00 77.06 198 GLU A C 1
ATOM 1620 O O . GLU A 1 198 ? -24.119 0.920 7.821 1.00 77.06 198 GLU A O 1
ATOM 1625 N N . PRO A 1 199 ? -25.354 0.016 9.474 1.00 61.34 199 PRO A N 1
ATOM 1626 C CA . PRO A 1 199 ? -24.196 -0.514 10.175 1.00 61.34 199 PRO A CA 1
ATOM 1627 C C . PRO A 1 199 ? -23.554 -1.610 9.322 1.00 61.34 199 PRO A C 1
ATOM 1629 O O . PRO A 1 199 ? -24.115 -2.686 9.101 1.00 61.34 199 PRO A O 1
ATOM 1632 N N . VAL A 1 200 ? -22.350 -1.342 8.820 1.00 58.81 200 VAL A N 1
ATOM 1633 C CA . VAL A 1 200 ? -21.545 -2.373 8.172 1.00 58.81 200 VAL A CA 1
ATOM 1634 C C . VAL A 1 200 ? -20.895 -3.196 9.270 1.00 58.81 200 VAL A C 1
ATOM 1636 O O . VAL A 1 200 ? -19.967 -2.725 9.924 1.00 58.81 200 VAL A O 1
ATOM 1639 N N . GLY A 1 201 ? -21.396 -4.416 9.466 1.00 51.69 201 GLY A N 1
ATOM 1640 C CA . GLY A 1 201 ? -20.803 -5.379 10.386 1.00 51.69 201 GLY A CA 1
ATOM 1641 C C . GLY A 1 201 ? -19.296 -5.487 10.158 1.00 51.69 201 GLY A C 1
ATOM 1642 O O . GLY A 1 201 ? -18.829 -5.711 9.037 1.00 51.69 201 GLY A O 1
ATOM 1643 N N . THR A 1 202 ? -18.531 -5.284 11.223 1.00 40.44 202 THR A N 1
ATOM 1644 C CA . THR A 1 202 ? -17.127 -5.669 11.291 1.00 40.44 202 THR A CA 1
ATOM 1645 C C . THR A 1 202 ? -17.090 -7.187 11.184 1.00 40.44 202 THR A C 1
ATOM 1647 O O . THR A 1 202 ? -17.508 -7.883 12.106 1.00 40.44 202 THR A O 1
ATOM 1650 N N . ILE A 1 203 ? -16.635 -7.708 10.043 1.00 32.03 203 ILE A N 1
ATOM 1651 C CA . ILE A 1 203 ? -16.161 -9.091 9.990 1.00 32.03 203 ILE A CA 1
ATOM 1652 C C . ILE A 1 203 ? -14.947 -9.104 10.923 1.00 32.03 203 ILE A C 1
ATOM 1654 O O . ILE A 1 203 ? -13.953 -8.436 10.629 1.00 32.03 203 ILE A O 1
ATOM 1658 N N . LYS A 1 204 ? -15.134 -9.704 12.102 1.00 28.48 204 LYS A N 1
ATOM 1659 C CA . LYS A 1 204 ? -14.085 -9.939 13.096 1.00 28.48 204 LYS A CA 1
ATOM 1660 C C . LYS A 1 204 ? -13.083 -10.949 12.556 1.00 28.48 204 LYS A C 1
ATOM 1662 O O . LYS A 1 204 ? -13.539 -11.891 11.872 1.00 28.48 204 LYS A O 1
#

pLDDT: mean 85.67, std 15.28, range [28.48, 97.44]

Foldseek 3Di:
DDDPPPPDPLVVLLVVLVVVLVVLVVVLVVDDCVVCVVVNLVSLLVNLVSLLVSLVSLVVVLVVCVPPDDPVSVVSLVSSLVSLVVSLVSLVVSVVSVDDDPPVPPDDDADDLVRLVSNLVSLLSNLVSLCPRDDPDLVSNLVSLVSSLVSLVVSLVSVVVNCVVVVPRPVVVDPSNVVSVVSNVVSVVVSVCSVVVHDDDDPD